Protein AF-A0AAD5U819-F1 (afdb_monomer_lite)

pLDDT: mean 70.62, std 16.72, range [31.27, 93.44]

Secondary structure (DSSP, 8-state):
-EEEEEEEE-TT-SS--TTSPPEE---B-S-SS----PPPP----TTS--EEEEEEEE--SS--TT-TTPEEEEEEEEEHHHHHTSSS-EEEEPB-TT-SS---EEEE-----------PPP-TT-SS--PPPP---GGGT--S--TTSPPEEEEEETTTEEEEEEHHHHHHTBTB-EEEEPB-HHHHHHHHT---TTSPPP--S-EEEE----------HHHHHHTT--B-EEEEEE-SSGGGGHHHHHHHHHHHHHHHGGGBSSTT-EEEEEEE-SS-GGG-SSS-SEEESSTT-TTS-EEHHHHHHHHHHHHHHHHTTS-THHHHHH----PPPPTT------------

Foldseek 3Di:
DKKKWKDWADPVPPPTPPVDDIDMFDDDPPDPDDDTPDDDDDDDDLLDKTKMKMWMWADDDDDDPVPPPTHTPFMFIDIPLLQLLDAFKDKTFTDDPPDPDGPDIDIDGDDDEAADDDDWDDDPPDPDDDTDDDDDDVSNQDDPPDPPDFGKDKDDDQPQAIDIDTPCLVVVDPPDWDKTFGADPVQQVVQVPDDDPPDDHDDGSGIDTDPDDDDDDDADPSNCSNVNDADAAEDEEEPQPCLVCLVVVLVVLVSVQVSRQSRHDDPQSWYWYKYFYPPDPPPPPDDDRIFGLPQPPVPRTARTSVSVSVSSVVVSVVVVVDPPVVRCVPTRDDDDDDPPDDDDDDDDDPDD

Structure (mmCIF, N/CA/C/O backbone):
data_AF-A0AAD5U819-F1
#
_entry.id   AF-A0AAD5U819-F1
#
loop_
_atom_site.group_PDB
_atom_site.id
_atom_site.type_symbol
_atom_site.label_atom_id
_atom_site.label_alt_id
_atom_site.label_comp_id
_atom_site.label_asym_id
_atom_site.label_entity_id
_atom_site.label_seq_id
_atom_site.pdbx_PDB_ins_code
_atom_site.Cartn_x
_atom_site.Cartn_y
_atom_site.Cartn_z
_atom_site.occupancy
_atom_site.B_iso_or_equiv
_atom_site.auth_seq_id
_atom_site.auth_comp_id
_atom_site.auth_asym_id
_atom_site.auth_atom_id
_atom_site.pdbx_PDB_model_num
ATOM 1 N N . MET A 1 1 ? 17.451 -9.446 24.436 1.00 78.94 1 MET A N 1
ATOM 2 C CA . MET A 1 1 ? 15.989 -9.405 24.175 1.00 78.94 1 MET A CA 1
ATOM 3 C C . MET A 1 1 ? 15.807 -8.786 22.802 1.00 78.94 1 MET A C 1
ATOM 5 O O . MET A 1 1 ? 16.582 -7.905 22.483 1.00 78.94 1 MET A O 1
ATOM 9 N N . VAL A 1 2 ? 14.857 -9.212 21.975 1.00 75.88 2 VAL A N 1
ATOM 10 C CA . VAL A 1 2 ? 14.778 -8.731 20.585 1.00 75.88 2 VAL A CA 1
ATOM 11 C C . VAL A 1 2 ? 13.781 -7.586 20.453 1.00 75.88 2 VAL A C 1
ATOM 13 O O . VAL A 1 2 ? 12.691 -7.645 21.022 1.00 75.88 2 VAL A O 1
ATOM 16 N N . LEU A 1 3 ? 14.168 -6.561 19.698 1.00 79.00 3 LEU A N 1
ATOM 17 C CA . LEU A 1 3 ? 13.358 -5.395 19.357 1.00 79.00 3 LEU A CA 1
ATOM 18 C C . LEU A 1 3 ? 13.497 -5.105 17.857 1.00 79.00 3 LEU A C 1
ATOM 20 O O . LEU A 1 3 ? 14.606 -5.142 17.319 1.00 79.00 3 LEU A O 1
ATOM 24 N N . LEU A 1 4 ? 12.378 -4.824 17.191 1.00 81.75 4 LEU A N 1
ATOM 25 C CA . LEU A 1 4 ? 12.323 -4.462 15.778 1.00 81.75 4 LEU A CA 1
ATOM 26 C C . LEU A 1 4 ? 11.973 -2.980 15.629 1.00 81.75 4 LEU A C 1
ATOM 28 O O . LEU A 1 4 ? 10.982 -2.510 16.189 1.00 81.75 4 LEU A O 1
ATOM 32 N N . TYR A 1 5 ? 12.757 -2.266 14.828 1.00 84.81 5 TYR A N 1
ATOM 33 C CA . TYR A 1 5 ? 12.476 -0.899 14.405 1.00 84.81 5 TYR A CA 1
ATOM 34 C C . TYR A 1 5 ? 12.040 -0.849 12.950 1.00 84.81 5 TYR A C 1
ATOM 36 O O . TYR A 1 5 ? 12.583 -1.573 12.116 1.00 84.81 5 TYR A O 1
ATOM 44 N N . LEU A 1 6 ? 11.133 0.080 12.659 1.00 81.25 6 LEU A N 1
ATOM 45 C CA . LEU A 1 6 ? 10.784 0.510 11.313 1.00 81.25 6 LEU A CA 1
ATOM 46 C C . LEU A 1 6 ? 10.986 2.019 11.186 1.00 81.25 6 LEU A C 1
ATOM 48 O O . LEU A 1 6 ? 10.537 2.799 12.035 1.00 81.25 6 LEU A O 1
ATOM 52 N N . LYS A 1 7 ? 11.614 2.427 10.085 1.00 82.69 7 LYS A N 1
ATOM 53 C CA . LYS A 1 7 ? 11.782 3.830 9.725 1.00 82.69 7 LYS A CA 1
ATOM 54 C C . LYS A 1 7 ? 11.532 4.061 8.234 1.00 82.69 7 LYS A C 1
ATOM 56 O O . LYS A 1 7 ? 12.013 3.293 7.409 1.00 82.69 7 LYS A O 1
ATOM 61 N N . GLU A 1 8 ? 10.845 5.156 7.923 1.00 79.12 8 GLU A N 1
ATOM 62 C CA . GLU A 1 8 ? 10.776 5.738 6.578 1.00 79.12 8 GLU A CA 1
ATOM 63 C C . GLU A 1 8 ? 12.042 6.566 6.306 1.00 79.12 8 GLU A C 1
ATOM 65 O O . GLU A 1 8 ? 12.491 7.331 7.170 1.00 79.12 8 GLU A O 1
ATOM 70 N N . PHE A 1 9 ? 12.640 6.418 5.127 1.00 72.69 9 PHE A N 1
ATOM 71 C CA . PHE A 1 9 ? 13.809 7.202 4.725 1.00 72.69 9 PHE A CA 1
ATOM 72 C C . PHE A 1 9 ? 13.744 7.595 3.243 1.00 72.69 9 PHE A C 1
ATOM 74 O O . PHE A 1 9 ? 12.827 7.198 2.534 1.00 72.69 9 PHE A O 1
ATOM 81 N N . ASP A 1 10 ? 14.675 8.444 2.809 1.00 67.94 10 ASP A N 1
ATOM 82 C CA . ASP A 1 10 ? 14.843 8.822 1.405 1.00 67.94 10 ASP A CA 1
ATOM 83 C C . ASP A 1 10 ? 16.331 8.726 1.070 1.00 67.94 10 ASP A C 1
ATOM 85 O O . ASP A 1 10 ? 17.140 9.495 1.591 1.00 67.94 10 ASP A O 1
ATOM 89 N N . SER A 1 11 ? 16.689 7.755 0.236 1.00 65.31 11 SER A N 1
ATOM 90 C CA . SER A 1 11 ? 18.049 7.500 -0.236 1.00 65.31 11 SER A CA 1
ATOM 91 C C . SER A 1 11 ? 18.662 8.675 -1.007 1.00 65.31 11 SER A C 1
ATOM 93 O O . SER A 1 11 ? 19.887 8.802 -1.045 1.00 65.31 11 SER A O 1
ATOM 95 N N . ASN A 1 12 ? 17.842 9.564 -1.582 1.00 60.59 12 ASN A N 1
ATOM 96 C CA . ASN A 1 12 ? 18.299 10.720 -2.364 1.00 60.59 12 ASN A CA 1
ATOM 97 C C . ASN A 1 12 ? 18.586 11.951 -1.498 1.00 60.59 12 ASN A C 1
ATOM 99 O O . ASN A 1 12 ? 19.256 12.887 -1.940 1.00 60.59 12 ASN A O 1
ATOM 103 N N . LEU A 1 13 ? 18.078 11.969 -0.268 1.00 57.97 13 LEU A N 1
ATOM 104 C CA . LEU A 1 13 ? 18.363 13.006 0.708 1.00 57.97 13 LEU A CA 1
ATOM 105 C C . LEU A 1 13 ? 19.437 12.467 1.661 1.00 57.97 13 LEU A C 1
ATOM 107 O O . LEU A 1 13 ? 19.132 11.817 2.654 1.00 57.97 13 LEU A O 1
ATOM 111 N N . GLU A 1 14 ? 20.713 12.799 1.407 1.00 46.06 14 GLU A N 1
ATOM 112 C CA . GLU A 1 14 ? 21.833 12.528 2.343 1.00 46.06 14 GLU A CA 1
ATOM 113 C C . GLU A 1 14 ? 21.554 13.060 3.764 1.00 46.06 14 GLU A C 1
ATOM 115 O O . GLU A 1 14 ? 22.136 12.615 4.756 1.00 46.06 14 GLU A O 1
ATOM 120 N N . VAL A 1 15 ? 20.611 13.996 3.883 1.00 44.56 15 VAL A N 1
ATOM 121 C CA . VAL A 1 15 ? 19.981 14.357 5.143 1.00 44.56 15 VAL A CA 1
ATOM 122 C C . VAL A 1 15 ? 18.850 13.370 5.403 1.00 44.56 15 VAL A C 1
ATOM 124 O O . VAL A 1 15 ? 17.703 13.619 5.032 1.00 44.56 15 VAL A O 1
ATOM 127 N N . LEU A 1 16 ? 19.185 12.270 6.089 1.00 44.03 16 LEU A N 1
ATOM 128 C CA . LEU A 1 16 ? 18.250 11.482 6.896 1.00 44.03 16 LEU A CA 1
ATOM 129 C C . LEU A 1 16 ? 17.135 12.412 7.374 1.00 44.03 16 LEU A C 1
ATOM 131 O O . LEU A 1 16 ? 17.403 13.354 8.124 1.00 44.03 16 LEU A O 1
ATOM 135 N N . ILE A 1 17 ? 15.894 12.181 6.949 1.00 43.94 17 ILE A N 1
ATOM 136 C CA . ILE A 1 17 ? 14.757 12.868 7.552 1.00 43.94 17 ILE A CA 1
ATOM 137 C C . ILE A 1 17 ? 14.695 12.338 8.994 1.00 43.94 17 ILE A C 1
ATOM 139 O O . ILE A 1 17 ? 14.054 11.340 9.309 1.00 43.94 17 ILE A O 1
ATOM 143 N N . TRP A 1 18 ? 15.449 12.970 9.895 1.00 41.56 18 TRP A N 1
ATOM 144 C CA . TRP A 1 18 ? 15.460 12.723 11.338 1.00 41.56 18 TRP A CA 1
ATOM 145 C C . TRP A 1 18 ? 14.152 13.195 11.994 1.00 41.56 18 TRP A C 1
ATOM 147 O O . TRP A 1 18 ? 13.994 13.092 13.206 1.00 41.56 18 TRP A O 1
ATOM 157 N N . ASN A 1 19 ? 13.199 13.689 11.197 1.00 41.22 19 ASN A N 1
ATOM 158 C CA . ASN A 1 19 ? 11.943 14.263 11.664 1.00 41.22 19 ASN A CA 1
ATOM 159 C C . ASN A 1 19 ? 10.831 13.225 11.890 1.00 41.22 19 ASN A C 1
ATOM 161 O O . ASN A 1 19 ? 9.800 13.584 12.453 1.00 41.22 19 ASN A O 1
ATOM 165 N N . ILE A 1 20 ? 11.021 11.957 11.502 1.00 54.69 20 ILE A N 1
ATOM 166 C CA . ILE A 1 20 ? 10.078 10.875 11.822 1.00 54.69 20 ILE A CA 1
ATOM 167 C C . ILE A 1 20 ? 10.713 9.987 12.890 1.00 54.69 20 ILE A C 1
ATOM 169 O O . ILE A 1 20 ? 11.711 9.303 12.650 1.00 54.69 20 ILE A O 1
ATOM 173 N N . LYS A 1 21 ? 10.135 10.019 14.097 1.00 66.31 21 LYS A N 1
ATOM 174 C CA . LYS A 1 21 ? 10.523 9.115 15.181 1.00 66.31 21 LYS A CA 1
ATOM 175 C C . LYS A 1 21 ? 10.261 7.674 14.715 1.00 66.31 21 LYS A C 1
ATOM 177 O O . LYS A 1 21 ? 9.136 7.396 14.298 1.00 66.31 21 LYS A O 1
ATOM 182 N N . PRO A 1 22 ? 11.254 6.769 14.776 1.00 73.31 22 PRO A N 1
ATOM 183 C CA . PRO A 1 22 ? 11.068 5.397 14.323 1.00 73.31 22 PRO A CA 1
ATOM 184 C C . PRO A 1 22 ? 9.963 4.707 15.128 1.00 73.31 22 PRO A C 1
ATOM 186 O O . PRO A 1 22 ? 9.833 4.917 16.340 1.00 73.31 22 PRO A O 1
ATOM 189 N N . GLN A 1 23 ? 9.178 3.870 14.451 1.00 86.19 23 GLN A N 1
ATOM 190 C CA . GLN A 1 23 ? 8.264 2.950 15.118 1.00 86.19 23 GLN A CA 1
ATOM 191 C C . GLN A 1 23 ? 9.077 1.774 15.668 1.00 86.19 23 GLN A C 1
ATOM 193 O O . GLN A 1 23 ? 10.094 1.386 15.092 1.00 86.19 23 GLN A O 1
ATOM 198 N N . HIS A 1 24 ? 8.643 1.216 16.794 1.00 87.38 24 HIS A N 1
ATOM 199 C CA . HIS A 1 24 ? 9.293 0.067 17.418 1.00 87.38 24 HIS A CA 1
ATOM 200 C C . HIS A 1 24 ? 8.252 -0.961 17.858 1.00 87.38 24 HIS A C 1
ATOM 202 O O . HIS A 1 24 ? 7.140 -0.586 18.259 1.00 87.38 24 HIS A O 1
ATOM 208 N N . SER A 1 25 ? 8.602 -2.240 17.778 1.00 88.62 25 SER A N 1
ATOM 209 C CA . SER A 1 25 ? 7.797 -3.337 18.314 1.00 88.62 25 SER A CA 1
ATOM 210 C C . SER A 1 25 ? 7.834 -3.344 19.847 1.00 88.62 25 SER A C 1
ATOM 212 O O . SER A 1 25 ? 8.501 -2.530 20.494 1.00 88.62 25 SER A O 1
ATOM 214 N N . GLU A 1 26 ? 7.114 -4.271 20.457 1.00 88.19 26 GLU A N 1
ATOM 215 C CA . GLU A 1 26 ? 7.403 -4.740 21.805 1.00 88.19 26 GLU A CA 1
ATOM 216 C C . GLU A 1 26 ? 8.762 -5.460 21.878 1.00 88.19 26 GLU A C 1
ATOM 218 O O . GLU A 1 26 ? 9.345 -5.853 20.863 1.00 88.19 26 GLU A O 1
ATOM 223 N N . ILE A 1 27 ? 9.276 -5.616 23.101 1.00 88.06 27 ILE A N 1
ATOM 224 C CA . ILE A 1 27 ? 10.525 -6.331 23.376 1.00 88.06 27 ILE A CA 1
ATOM 225 C C . ILE A 1 27 ? 10.202 -7.780 23.720 1.00 88.06 27 ILE A C 1
ATOM 227 O O . ILE A 1 27 ? 9.484 -8.043 24.685 1.00 88.06 27 ILE A O 1
ATOM 231 N N . ILE A 1 28 ? 10.811 -8.720 22.999 1.00 86.75 28 ILE A N 1
ATOM 232 C CA . ILE A 1 28 ? 10.615 -10.155 23.224 1.00 86.75 28 ILE A CA 1
ATOM 233 C C . ILE A 1 28 ? 11.845 -10.751 23.908 1.00 86.75 28 ILE A C 1
ATOM 235 O O . ILE A 1 28 ? 12.978 -10.657 23.429 1.00 86.75 28 ILE A O 1
ATOM 239 N N . GLN A 1 29 ? 11.643 -11.371 25.068 1.00 86.44 29 GLN A N 1
ATOM 240 C CA . GLN A 1 29 ? 12.730 -11.957 25.850 1.00 86.44 29 GLN A CA 1
ATOM 241 C C . GLN A 1 29 ? 13.029 -13.392 25.406 1.00 86.44 29 GLN A C 1
ATOM 243 O O . GLN A 1 29 ? 12.118 -14.188 25.209 1.00 86.44 29 GLN A O 1
ATOM 248 N N . ASN A 1 30 ? 14.320 -13.732 25.315 1.00 82.94 30 ASN A N 1
ATOM 249 C CA . ASN A 1 30 ? 14.819 -15.102 25.140 1.00 82.94 30 ASN A CA 1
ATOM 250 C C . ASN A 1 30 ? 14.200 -15.884 23.964 1.00 82.94 30 ASN A C 1
ATOM 252 O O . ASN A 1 30 ? 13.955 -17.083 24.083 1.00 82.94 30 ASN A O 1
ATOM 256 N N . ASN A 1 31 ? 13.975 -15.222 22.825 1.00 84.31 31 ASN A N 1
ATOM 257 C CA . ASN A 1 31 ? 13.440 -15.854 21.621 1.00 84.31 31 ASN A CA 1
ATOM 258 C C . ASN A 1 31 ? 14.339 -15.577 20.404 1.00 84.31 31 ASN A C 1
ATOM 260 O O . ASN A 1 31 ? 14.652 -14.426 20.114 1.00 84.31 31 ASN A O 1
ATOM 264 N N . LEU A 1 32 ? 14.747 -16.640 19.703 1.00 86.12 32 LEU A N 1
ATOM 265 C CA . LEU A 1 32 ? 15.542 -16.572 18.469 1.00 86.12 32 LEU A CA 1
ATOM 266 C C . LEU A 1 32 ? 14.681 -16.392 17.210 1.00 86.12 32 LEU A C 1
ATOM 268 O O . LEU A 1 32 ? 15.197 -15.978 16.179 1.00 86.12 32 LEU A O 1
ATOM 272 N N . ASN A 1 33 ? 13.386 -16.699 17.300 1.00 88.88 33 ASN A N 1
ATOM 273 C CA . ASN A 1 33 ? 12.392 -16.529 16.243 1.00 88.88 33 ASN A CA 1
ATOM 274 C C . ASN A 1 33 ? 11.214 -15.712 16.810 1.00 88.88 33 ASN A C 1
ATOM 276 O O . ASN A 1 33 ? 10.139 -16.272 17.038 1.00 88.88 33 ASN A O 1
ATOM 280 N N . PRO A 1 34 ? 11.440 -14.431 17.162 1.00 90.88 34 PRO A N 1
ATOM 281 C CA . PRO A 1 34 ? 10.396 -13.572 17.709 1.00 90.88 34 PRO A CA 1
ATOM 282 C C . PRO A 1 34 ? 9.246 -13.414 16.710 1.00 90.88 34 PRO A C 1
ATOM 284 O O . PRO A 1 34 ? 9.487 -13.218 15.519 1.00 90.88 34 PRO A O 1
ATOM 287 N N . ASP A 1 35 ? 8.019 -13.480 17.217 1.00 89.44 35 ASP A N 1
ATOM 288 C CA . ASP A 1 35 ? 6.802 -13.141 16.483 1.00 89.44 35 ASP A CA 1
ATOM 289 C C . ASP A 1 35 ? 6.179 -11.938 17.187 1.00 89.44 35 ASP A C 1
ATOM 291 O O . ASP A 1 35 ? 5.966 -11.997 18.400 1.00 89.44 35 ASP A O 1
ATOM 295 N N . PHE A 1 36 ? 6.011 -10.832 16.463 1.00 88.31 36 PHE A N 1
ATOM 296 C CA . PHE A 1 36 ? 5.612 -9.554 17.049 1.00 88.31 36 PHE A CA 1
ATOM 297 C C . PHE A 1 36 ? 4.111 -9.324 16.855 1.00 88.31 36 PHE A C 1
ATOM 299 O O . PHE A 1 36 ? 3.610 -9.422 15.738 1.00 88.31 36 PHE A O 1
ATOM 306 N N . GLU A 1 37 ? 3.403 -8.967 17.925 1.00 84.19 37 GLU A N 1
ATOM 307 C CA . GLU A 1 37 ? 1.961 -8.685 17.898 1.00 84.19 37 GLU A CA 1
ATOM 308 C C . GLU A 1 37 ? 1.663 -7.227 17.523 1.00 84.19 37 GLU A C 1
ATOM 310 O O . GLU A 1 37 ? 0.599 -6.912 16.983 1.00 84.19 37 GLU A O 1
ATOM 315 N N . LYS A 1 38 ? 2.587 -6.298 17.805 1.00 84.75 38 LYS A N 1
ATOM 316 C CA . LYS A 1 38 ? 2.380 -4.884 17.488 1.00 84.75 38 LYS A CA 1
ATOM 317 C C . LYS A 1 38 ? 2.557 -4.614 15.994 1.00 84.75 38 LYS A C 1
ATOM 319 O O . LYS A 1 38 ? 3.642 -4.762 15.438 1.00 84.75 38 LYS A O 1
ATOM 324 N N . TYR A 1 39 ? 1.514 -4.061 15.385 1.00 83.25 39 TYR A N 1
ATOM 325 C CA . TYR A 1 39 ? 1.546 -3.573 14.008 1.00 83.25 39 TYR A CA 1
ATOM 326 C C . TYR A 1 39 ? 2.260 -2.224 13.882 1.00 83.25 39 TYR A C 1
ATOM 328 O O . TYR A 1 39 ? 2.085 -1.326 14.713 1.00 83.25 39 TYR A O 1
ATOM 336 N N . PHE A 1 40 ? 2.993 -2.054 12.781 1.00 85.56 40 PHE A N 1
ATOM 337 C CA . PHE A 1 40 ? 3.410 -0.740 12.303 1.00 85.56 40 PHE A CA 1
ATOM 338 C C . PHE A 1 40 ? 2.361 -0.176 11.351 1.00 85.56 40 PHE A C 1
ATOM 340 O O . PHE A 1 40 ? 1.897 -0.874 10.451 1.00 85.56 40 PHE A O 1
ATOM 347 N N . VAL A 1 41 ? 1.985 1.086 11.550 1.00 82.62 41 VAL A N 1
ATOM 348 C CA . VAL A 1 41 ? 0.982 1.761 10.716 1.00 82.62 41 VAL A CA 1
ATOM 349 C C . VAL A 1 41 ? 1.699 2.671 9.732 1.00 82.62 41 VAL A C 1
ATOM 351 O O . VAL A 1 41 ? 2.494 3.515 10.145 1.00 82.62 41 VAL A O 1
ATOM 354 N N . ILE A 1 42 ? 1.424 2.488 8.442 1.00 83.50 42 ILE A N 1
ATOM 355 C CA . ILE A 1 42 ? 2.026 3.250 7.347 1.00 83.50 42 ILE A CA 1
ATOM 356 C C . ILE A 1 42 ? 0.903 3.753 6.444 1.00 83.50 42 ILE A C 1
ATOM 358 O O . ILE A 1 42 ? 0.022 2.984 6.056 1.00 83.50 42 ILE A O 1
ATOM 362 N N . ASN A 1 43 ? 0.946 5.037 6.094 1.00 81.25 43 ASN A N 1
ATOM 363 C CA . ASN A 1 43 ? -0.006 5.619 5.157 1.00 81.25 43 ASN A CA 1
ATOM 364 C C . ASN A 1 43 ? 0.438 5.321 3.727 1.00 81.25 43 ASN A C 1
ATOM 366 O O . ASN A 1 43 ? 1.505 5.751 3.294 1.00 81.25 43 ASN A O 1
ATOM 370 N N . TYR A 1 44 ? -0.394 4.590 2.991 1.00 84.50 44 TYR A N 1
ATOM 371 C C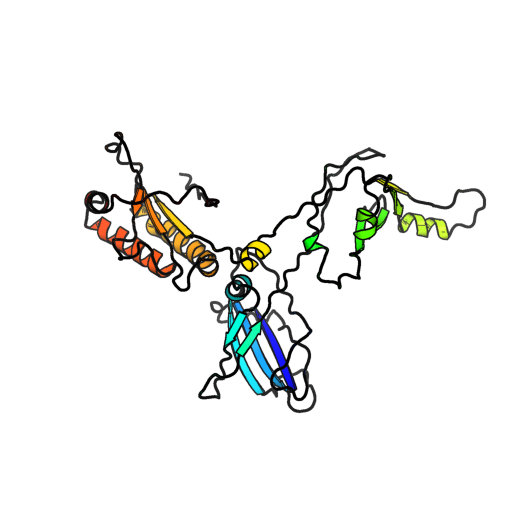A . TYR A 1 44 ? -0.115 4.249 1.606 1.00 84.50 44 TYR A CA 1
ATOM 372 C C . TYR A 1 44 ? -0.665 5.308 0.643 1.00 84.50 44 TYR A C 1
ATOM 374 O O . TYR A 1 44 ? -1.865 5.583 0.623 1.00 84.50 44 TYR A O 1
ATOM 382 N N . GLU A 1 45 ? 0.205 5.845 -0.213 1.00 83.94 45 GLU A N 1
ATOM 383 C CA . GLU A 1 45 ? -0.159 6.729 -1.320 1.00 83.94 45 GLU A CA 1
ATOM 384 C C . GLU A 1 45 ? 0.450 6.200 -2.624 1.00 83.94 45 GLU A C 1
ATOM 386 O O . GLU A 1 45 ? 1.657 6.271 -2.818 1.00 83.94 45 GLU A O 1
ATOM 391 N N . PHE A 1 46 ? -0.383 5.718 -3.554 1.00 83.56 46 PHE A N 1
ATOM 392 C CA . PHE A 1 46 ? 0.072 5.063 -4.793 1.00 83.56 46 PHE A CA 1
ATOM 393 C C . PHE A 1 46 ? 1.102 5.867 -5.609 1.00 83.56 46 PHE A C 1
ATOM 395 O O . PHE A 1 46 ? 2.000 5.285 -6.206 1.00 83.56 46 PHE A O 1
ATOM 402 N N . CYS A 1 47 ? 0.989 7.198 -5.640 1.00 81.06 47 CYS A N 1
ATOM 403 C CA . CYS A 1 47 ? 1.883 8.064 -6.415 1.00 81.06 47 CYS A CA 1
ATOM 404 C C . CYS A 1 47 ? 3.181 8.450 -5.681 1.00 81.06 47 CYS A C 1
ATOM 406 O O . CYS A 1 47 ? 3.926 9.288 -6.192 1.00 81.06 47 CYS A O 1
ATOM 408 N N . LYS A 1 48 ? 3.441 7.904 -4.488 1.00 82.19 48 LYS A N 1
ATOM 409 C CA . LYS A 1 48 ? 4.628 8.209 -3.686 1.00 82.19 48 LYS A CA 1
ATOM 410 C C . LYS A 1 48 ? 5.388 6.933 -3.368 1.00 82.19 48 LYS A C 1
ATOM 412 O O . LYS A 1 48 ? 4.841 6.027 -2.753 1.00 82.19 48 LYS A O 1
ATOM 417 N N . LYS A 1 49 ? 6.668 6.922 -3.736 1.00 82.62 49 LYS A N 1
ATOM 418 C CA . LYS A 1 49 ? 7.603 5.885 -3.305 1.00 82.62 49 LYS A CA 1
ATOM 419 C C . LYS A 1 49 ? 7.920 6.062 -1.833 1.00 82.62 49 LYS A C 1
ATOM 421 O O . LYS A 1 49 ? 8.216 7.182 -1.414 1.00 82.62 49 LYS A O 1
ATOM 426 N N . LEU A 1 50 ? 7.896 4.966 -1.084 1.00 85.94 50 LEU A N 1
ATOM 427 C CA . LEU A 1 50 ? 8.252 4.978 0.327 1.00 85.94 50 LEU A CA 1
ATOM 428 C C . LEU A 1 50 ? 9.311 3.919 0.617 1.00 85.94 50 LEU A C 1
ATOM 430 O O . LEU A 1 50 ? 9.037 2.720 0.552 1.00 85.94 50 LEU A O 1
ATOM 434 N N . GLU A 1 51 ? 10.518 4.368 0.948 1.00 88.75 51 GLU A N 1
ATOM 435 C CA . GLU A 1 51 ? 11.609 3.490 1.361 1.00 88.75 51 GLU A CA 1
ATOM 436 C C . GLU A 1 51 ? 11.523 3.213 2.862 1.00 88.75 51 GLU A C 1
ATOM 438 O O . GLU A 1 51 ? 11.376 4.117 3.690 1.00 88.75 51 GLU A O 1
ATOM 443 N N . LEU A 1 52 ? 11.620 1.935 3.212 1.00 90.56 52 LEU A N 1
ATOM 444 C CA . LEU A 1 52 ? 11.499 1.425 4.566 1.00 90.56 52 LEU A CA 1
ATOM 445 C C . LEU A 1 52 ? 12.792 0.738 4.980 1.00 90.56 52 LEU A C 1
ATOM 447 O O . LEU A 1 52 ? 13.313 -0.119 4.264 1.00 90.56 52 LEU A O 1
ATOM 451 N N . LYS A 1 53 ? 13.279 1.073 6.174 1.00 90.38 53 LYS A N 1
ATOM 452 C CA . LYS A 1 53 ? 14.404 0.399 6.819 1.00 90.38 53 LYS A CA 1
ATOM 453 C C . LYS A 1 53 ? 13.934 -0.313 8.073 1.00 90.38 53 LYS A C 1
ATOM 455 O O . LYS A 1 53 ? 13.452 0.320 9.016 1.00 90.38 53 LYS A O 1
ATOM 460 N N . PHE A 1 54 ? 14.130 -1.624 8.089 1.00 91.50 54 PHE A N 1
ATOM 461 C CA . PHE A 1 54 ? 13.925 -2.462 9.259 1.00 91.50 54 PHE A CA 1
ATOM 462 C C . PHE A 1 54 ? 15.262 -2.706 9.950 1.00 91.50 54 PHE A C 1
ATOM 464 O O . PHE A 1 54 ? 16.251 -3.039 9.295 1.00 91.50 54 PHE A O 1
ATOM 471 N N . VAL A 1 55 ? 15.297 -2.564 11.274 1.00 89.50 55 VAL A N 1
ATOM 472 C CA . VAL A 1 55 ? 16.495 -2.839 12.080 1.00 89.50 55 VAL A CA 1
ATOM 473 C C . VAL A 1 55 ? 16.113 -3.733 13.247 1.00 89.50 55 VAL A C 1
ATOM 475 O O . VAL A 1 55 ? 15.271 -3.369 14.065 1.00 89.50 55 VAL A O 1
ATOM 478 N N . VAL A 1 56 ? 16.741 -4.902 13.324 1.00 89.75 56 VAL A N 1
ATOM 479 C CA . VAL A 1 56 ? 16.578 -5.847 14.429 1.00 89.75 56 VAL A CA 1
ATOM 480 C C . VAL A 1 56 ? 17.750 -5.672 15.379 1.00 89.75 56 VAL A C 1
ATOM 482 O O . VAL A 1 56 ? 18.908 -5.736 14.958 1.00 89.75 56 VAL A O 1
ATOM 485 N N . VAL A 1 57 ? 17.459 -5.478 16.661 1.00 88.00 57 VAL A N 1
ATOM 486 C CA . VAL A 1 57 ? 18.487 -5.292 17.686 1.00 88.00 57 VAL A CA 1
ATOM 487 C C . VAL A 1 57 ? 18.328 -6.274 18.840 1.00 88.00 57 VAL A C 1
ATOM 489 O O . VAL A 1 57 ? 17.213 -6.651 19.210 1.00 88.00 57 VAL A O 1
ATOM 492 N N . ASP A 1 58 ? 19.460 -6.658 19.423 1.00 86.81 58 ASP A N 1
ATOM 493 C CA . ASP A 1 58 ? 19.539 -7.320 20.714 1.00 86.81 58 ASP A CA 1
ATOM 494 C C . ASP A 1 58 ? 19.727 -6.275 21.817 1.00 86.81 58 ASP A C 1
ATOM 496 O O . ASP A 1 58 ? 20.724 -5.552 21.898 1.00 86.81 58 ASP A O 1
ATOM 500 N N . VAL A 1 59 ? 18.712 -6.193 22.661 1.00 83.19 59 VAL A N 1
ATOM 501 C CA . VAL A 1 59 ? 18.643 -5.377 23.864 1.00 83.19 59 VAL A CA 1
ATOM 502 C C . VAL A 1 59 ? 19.301 -6.158 25.000 1.00 83.19 59 VAL A C 1
ATOM 504 O O . VAL A 1 59 ? 18.769 -7.176 25.468 1.00 83.19 59 VAL A O 1
ATOM 507 N N . HIS A 1 60 ? 20.442 -5.659 25.471 1.00 74.12 60 HIS A N 1
ATOM 508 C CA . HIS A 1 60 ? 21.141 -6.172 26.646 1.00 74.12 60 HIS A CA 1
ATOM 509 C C . HIS A 1 60 ? 20.957 -5.218 27.835 1.00 74.12 60 HIS A C 1
ATOM 511 O O . HIS A 1 60 ? 21.120 -4.011 27.692 1.00 74.12 60 HIS A O 1
ATOM 517 N N . GLY A 1 61 ? 20.668 -5.756 29.024 1.00 67.75 61 GLY A N 1
ATOM 518 C CA . GLY A 1 61 ? 20.600 -4.968 30.263 1.00 67.75 61 GLY A CA 1
ATOM 519 C C . GLY A 1 61 ? 19.244 -4.303 30.538 1.00 67.75 61 GLY A C 1
ATOM 520 O O . GLY A 1 61 ? 18.197 -4.828 30.159 1.00 67.75 61 GLY A O 1
ATOM 521 N N . TYR A 1 62 ? 19.270 -3.188 31.276 1.00 59.84 62 TYR A N 1
ATOM 522 C CA . TYR A 1 62 ? 18.085 -2.376 31.573 1.00 59.84 62 TYR A CA 1
ATOM 523 C C . TYR A 1 62 ? 17.733 -1.502 30.367 1.00 59.84 62 TYR A C 1
ATOM 525 O O . TYR A 1 62 ? 18.621 -0.950 29.727 1.00 59.84 62 TYR A O 1
ATOM 533 N N . TYR A 1 63 ? 16.437 -1.385 30.071 1.00 57.81 63 TYR A N 1
ATOM 534 C CA . TYR A 1 63 ? 15.938 -0.508 29.013 1.00 57.81 63 TYR A CA 1
ATOM 535 C C . TYR A 1 63 ? 16.322 0.942 29.321 1.00 57.81 63 TYR A C 1
ATOM 537 O O . TYR A 1 63 ? 15.865 1.487 30.327 1.00 57.81 63 TYR A O 1
ATOM 545 N N . ASP A 1 64 ? 17.135 1.549 28.460 1.00 59.75 64 ASP A N 1
ATOM 546 C CA . ASP A 1 64 ? 17.463 2.972 28.518 1.00 59.75 64 ASP A CA 1
ATOM 547 C C . ASP A 1 64 ? 16.938 3.674 27.256 1.00 59.75 64 ASP A C 1
ATOM 549 O O . ASP A 1 64 ? 16.905 3.090 26.169 1.00 59.75 64 ASP A O 1
ATOM 553 N N . GLN A 1 65 ? 16.474 4.913 27.410 1.00 56.47 65 GLN A N 1
ATOM 554 C CA . GLN A 1 65 ? 15.846 5.707 26.350 1.00 56.47 65 GLN A CA 1
ATOM 555 C C . GLN A 1 65 ? 16.836 6.180 25.282 1.00 56.47 65 GLN A C 1
ATOM 557 O O . GLN A 1 65 ? 16.392 6.673 24.247 1.00 56.47 65 GLN A O 1
ATOM 562 N N . ASP A 1 66 ? 18.137 6.015 25.517 1.00 57.06 66 ASP A N 1
ATOM 563 C CA . ASP A 1 66 ? 19.181 6.527 24.631 1.00 57.06 66 ASP A CA 1
ATOM 564 C C . ASP A 1 66 ? 19.595 5.534 23.532 1.00 57.06 66 ASP A C 1
ATOM 566 O O . ASP A 1 66 ? 20.260 5.933 22.586 1.00 57.06 66 ASP A O 1
ATOM 570 N N . TYR A 1 67 ? 19.141 4.271 23.569 1.00 59.19 67 TYR A N 1
ATOM 571 C CA . TYR A 1 67 ? 19.288 3.258 22.495 1.00 59.19 67 TYR A CA 1
ATOM 572 C C . TYR A 1 67 ? 20.726 2.938 22.011 1.00 59.19 67 TYR A C 1
ATOM 574 O O . TYR A 1 67 ? 20.910 1.995 21.242 1.00 59.19 67 TYR A O 1
ATOM 582 N N . GLU A 1 68 ? 21.754 3.651 22.479 1.00 60.03 68 GLU A N 1
ATOM 583 C CA . GLU A 1 68 ? 23.158 3.540 22.045 1.00 60.03 68 GLU A CA 1
ATOM 584 C C . GLU A 1 68 ? 23.831 2.215 22.439 1.00 60.03 68 GLU A C 1
ATOM 586 O O . GLU A 1 68 ? 24.910 1.884 21.949 1.00 60.03 68 GLU A O 1
ATOM 591 N N . HIS A 1 69 ? 23.208 1.432 23.321 1.00 63.91 69 HIS A N 1
ATOM 592 C CA . HIS A 1 69 ? 23.780 0.197 23.865 1.00 63.91 69 HIS A CA 1
ATOM 593 C C . HIS A 1 69 ? 23.231 -1.086 23.230 1.00 63.91 69 HIS A C 1
ATOM 595 O O . HIS A 1 69 ? 23.570 -2.187 23.673 1.00 63.91 69 HIS A O 1
ATOM 601 N N . TYR A 1 70 ? 22.369 -0.978 22.216 1.00 78.94 70 TYR A N 1
ATOM 602 C CA . TYR A 1 70 ? 21.763 -2.146 21.581 1.00 78.94 70 TYR A CA 1
ATOM 603 C C . TYR A 1 70 ? 22.645 -2.687 20.459 1.00 78.94 70 TYR A C 1
ATOM 605 O O . TYR A 1 70 ? 23.163 -1.943 19.628 1.00 78.94 70 TYR A O 1
ATOM 613 N N . SER A 1 71 ? 22.810 -4.009 20.427 1.00 83.12 71 SER A N 1
ATOM 614 C CA . SER A 1 71 ? 23.613 -4.669 19.397 1.00 83.12 71 SER A CA 1
ATOM 615 C C . SER A 1 71 ? 22.755 -4.929 18.166 1.00 83.12 71 SER A C 1
ATOM 617 O O . SER A 1 71 ? 21.753 -5.634 18.248 1.00 83.12 71 SER A O 1
ATOM 619 N N . ILE A 1 72 ? 23.130 -4.385 17.008 1.00 85.62 72 ILE A N 1
ATOM 620 C CA . ILE A 1 72 ? 22.394 -4.624 15.760 1.00 85.62 72 ILE A CA 1
ATOM 621 C C . ILE A 1 72 ? 22.598 -6.081 15.323 1.00 85.62 72 ILE A C 1
ATOM 623 O O . ILE A 1 72 ? 23.715 -6.516 15.040 1.00 85.62 72 ILE A O 1
ATOM 627 N N . LEU A 1 73 ? 21.499 -6.834 15.252 1.00 86.81 73 LEU A N 1
ATOM 628 C CA . LEU A 1 73 ? 21.476 -8.214 14.763 1.00 86.81 73 LEU A CA 1
ATOM 629 C C . LEU A 1 73 ? 21.373 -8.278 13.239 1.00 86.81 73 LEU A C 1
ATOM 631 O O . LEU A 1 73 ? 21.859 -9.228 12.626 1.00 86.81 73 LEU A O 1
ATOM 635 N N . GLY A 1 74 ? 20.758 -7.269 12.630 1.00 89.06 74 GLY A N 1
ATOM 636 C CA . GLY A 1 74 ? 20.705 -7.105 11.186 1.00 89.06 74 GLY A CA 1
ATOM 637 C C . GLY A 1 74 ? 19.750 -5.994 10.775 1.00 89.06 74 GLY A C 1
ATOM 638 O O . GLY A 1 74 ? 18.912 -5.547 11.560 1.00 89.06 74 GLY A O 1
ATOM 639 N N . SER A 1 75 ? 19.875 -5.556 9.529 1.00 89.81 75 SER A N 1
ATOM 640 C CA . SER A 1 75 ? 18.983 -4.567 8.932 1.00 89.81 75 SER A CA 1
ATOM 641 C C . SER A 1 75 ? 18.639 -4.927 7.495 1.00 89.81 75 SER A C 1
ATOM 643 O O . SER A 1 75 ? 19.371 -5.670 6.842 1.00 89.81 75 SER A O 1
ATOM 645 N N . VAL A 1 76 ? 17.511 -4.425 7.010 1.00 91.31 76 VAL A N 1
ATOM 646 C CA . VAL A 1 76 ? 17.112 -4.559 5.609 1.00 91.31 76 VAL A CA 1
ATOM 647 C C . VAL A 1 76 ? 16.388 -3.300 5.159 1.00 91.31 76 VAL A C 1
ATOM 649 O O . VAL A 1 76 ? 15.604 -2.722 5.911 1.00 91.31 76 VAL A O 1
ATOM 652 N N . GLU A 1 77 ? 16.681 -2.882 3.935 1.00 90.94 77 GLU A N 1
ATOM 653 C CA . GLU A 1 77 ? 16.044 -1.760 3.254 1.00 90.94 77 GLU A CA 1
ATOM 654 C C . GLU A 1 77 ? 15.206 -2.309 2.097 1.00 90.94 77 GLU A C 1
ATOM 656 O O . GLU A 1 77 ? 15.636 -3.223 1.390 1.00 90.94 77 GLU A O 1
ATOM 661 N N . CYS A 1 78 ? 13.989 -1.800 1.936 1.00 89.31 78 CYS A N 1
ATOM 662 C CA . CYS A 1 78 ? 13.082 -2.189 0.857 1.00 89.31 78 CYS A CA 1
ATOM 663 C C . CYS A 1 78 ? 12.080 -1.072 0.569 1.00 89.31 78 CYS A C 1
ATOM 665 O O . CYS A 1 78 ? 11.889 -0.177 1.393 1.00 89.31 78 CYS A O 1
ATOM 667 N N . LEU A 1 79 ? 11.416 -1.139 -0.580 1.00 88.94 79 LEU A N 1
ATOM 668 C CA . LEU A 1 79 ? 10.295 -0.260 -0.880 1.00 88.94 79 LEU A CA 1
ATOM 669 C C . LEU A 1 79 ? 9.005 -0.840 -0.292 1.00 88.94 79 LEU A C 1
ATOM 671 O O . LEU A 1 79 ? 8.814 -2.059 -0.281 1.00 88.94 79 LEU A O 1
ATOM 675 N N . LEU A 1 80 ? 8.090 0.016 0.172 1.00 90.38 80 LEU A N 1
ATOM 676 C CA . LEU A 1 80 ? 6.761 -0.424 0.616 1.00 90.38 80 LEU A CA 1
ATOM 677 C C . LEU A 1 80 ? 6.050 -1.215 -0.495 1.00 90.38 80 LEU A C 1
ATOM 679 O O . LEU A 1 80 ? 5.376 -2.211 -0.230 1.00 90.38 80 LEU A O 1
ATOM 683 N N . GLU A 1 81 ? 6.259 -0.807 -1.746 1.00 86.88 81 GLU A N 1
ATOM 684 C CA . GLU A 1 81 ? 5.763 -1.467 -2.947 1.00 86.88 81 GLU A CA 1
ATOM 685 C C . GLU A 1 81 ? 6.175 -2.940 -3.034 1.00 86.88 81 GLU A C 1
ATOM 687 O O . GLU A 1 81 ? 5.368 -3.777 -3.437 1.00 86.88 81 GLU A O 1
ATOM 692 N N . ASP A 1 82 ? 7.390 -3.281 -2.598 1.00 86.38 82 ASP A N 1
ATOM 693 C CA . ASP A 1 82 ? 7.899 -4.655 -2.628 1.00 86.38 82 ASP A CA 1
ATOM 694 C C . ASP A 1 82 ? 7.164 -5.572 -1.643 1.00 86.38 82 ASP A C 1
ATOM 696 O O . ASP A 1 82 ? 7.140 -6.791 -1.832 1.00 86.38 82 ASP A O 1
ATOM 700 N N . ILE A 1 83 ? 6.584 -4.993 -0.588 1.00 89.12 83 ILE A N 1
ATOM 701 C CA . ILE A 1 83 ? 5.791 -5.704 0.417 1.00 89.12 83 ILE A CA 1
ATOM 702 C C . ILE A 1 83 ? 4.344 -5.829 -0.064 1.00 89.12 83 ILE A C 1
ATOM 704 O O . ILE A 1 83 ? 3.809 -6.932 -0.089 1.00 89.12 83 ILE A O 1
ATOM 708 N N . ILE A 1 84 ? 3.712 -4.727 -0.489 1.00 87.88 84 ILE A N 1
ATOM 709 C CA . ILE A 1 84 ? 2.289 -4.732 -0.890 1.00 87.88 84 ILE A CA 1
ATOM 710 C C . ILE A 1 84 ? 2.027 -5.523 -2.178 1.00 87.88 84 ILE A C 1
ATOM 712 O O . ILE A 1 84 ? 0.893 -5.922 -2.427 1.00 87.88 84 ILE A O 1
ATOM 716 N N . CYS A 1 85 ? 3.048 -5.687 -3.024 1.00 82.50 85 CYS A N 1
ATOM 717 C CA . CYS A 1 85 ? 2.954 -6.437 -4.270 1.00 82.50 85 CYS A CA 1
ATOM 718 C C . CYS A 1 85 ? 3.209 -7.938 -4.079 1.00 82.50 85 CYS A C 1
ATOM 720 O O . CYS A 1 85 ? 3.051 -8.697 -5.041 1.00 82.50 85 CYS A O 1
ATOM 722 N N . GLU A 1 86 ? 3.655 -8.376 -2.904 1.00 81.62 86 GLU A N 1
ATOM 723 C CA . GLU A 1 86 ? 3.834 -9.794 -2.612 1.00 81.62 86 GLU A CA 1
ATOM 724 C C . GLU A 1 86 ? 2.496 -10.417 -2.218 1.00 81.62 86 GLU A C 1
ATOM 726 O O . GLU A 1 86 ? 1.683 -9.803 -1.530 1.00 81.62 86 GLU A O 1
ATOM 731 N N . HIS A 1 87 ? 2.262 -11.653 -2.654 1.00 74.69 87 HIS A N 1
ATOM 732 C CA . HIS A 1 87 ? 1.085 -12.381 -2.207 1.00 74.69 87 HIS A CA 1
ATOM 733 C C . HIS A 1 87 ? 1.321 -12.861 -0.771 1.00 74.69 87 HIS A C 1
ATOM 735 O O . HIS A 1 87 ? 2.211 -13.681 -0.535 1.00 74.69 87 HIS A O 1
ATOM 741 N N . ASP A 1 88 ? 0.487 -12.400 0.160 1.00 78.81 88 ASP A N 1
ATOM 742 C CA . ASP A 1 88 ? 0.485 -12.790 1.574 1.00 78.81 88 ASP A CA 1
ATOM 743 C C . ASP A 1 88 ? 1.698 -12.273 2.370 1.00 78.81 88 ASP A C 1
ATOM 745 O O . ASP A 1 88 ? 1.604 -11.232 3.009 1.00 78.81 88 ASP A O 1
ATOM 749 N N . THR A 1 89 ? 2.848 -12.949 2.344 1.00 86.56 89 THR A N 1
ATOM 750 C CA . THR A 1 89 ? 3.966 -12.632 3.249 1.00 86.56 89 THR A CA 1
ATOM 751 C C . THR A 1 89 ? 5.277 -12.439 2.495 1.00 86.56 89 THR A C 1
ATOM 753 O O . THR A 1 89 ? 5.770 -13.342 1.816 1.00 86.56 89 THR A O 1
ATOM 756 N N . LYS A 1 90 ? 5.912 -11.279 2.689 1.00 90.25 90 LYS A N 1
ATOM 757 C CA . LYS A 1 90 ? 7.228 -10.960 2.130 1.00 90.25 90 LYS A CA 1
ATOM 758 C C . LYS A 1 90 ? 8.338 -11.432 3.057 1.00 90.25 90 LYS A C 1
ATOM 760 O O . LYS A 1 90 ? 8.336 -11.126 4.244 1.00 90.25 90 LYS A O 1
ATOM 765 N N . THR A 1 91 ? 9.322 -12.141 2.508 1.00 92.69 91 THR A N 1
ATOM 766 C CA . THR A 1 91 ? 10.552 -12.494 3.232 1.00 92.69 91 THR A CA 1
ATOM 767 C C . THR A 1 91 ? 11.685 -11.565 2.807 1.00 92.69 91 THR A C 1
ATOM 769 O O . THR A 1 91 ? 12.020 -11.488 1.626 1.00 92.69 91 THR A O 1
ATOM 772 N N . LEU A 1 92 ? 12.272 -10.868 3.775 1.00 92.31 92 LEU A N 1
ATOM 773 C CA . LEU A 1 92 ? 13.353 -9.905 3.612 1.00 92.31 92 LEU A CA 1
ATOM 774 C C . LEU A 1 92 ? 14.613 -10.445 4.292 1.00 92.31 92 LEU A C 1
ATOM 776 O O . LEU A 1 92 ? 14.614 -10.721 5.490 1.00 92.31 92 LEU A O 1
ATOM 780 N N . ASN A 1 93 ? 15.698 -10.607 3.540 1.00 92.06 93 ASN A N 1
ATOM 781 C CA . ASN A 1 93 ? 16.954 -11.100 4.103 1.00 92.06 93 ASN A CA 1
ATOM 782 C C . ASN A 1 93 ? 17.655 -9.982 4.875 1.00 92.06 93 ASN A C 1
ATOM 784 O O . ASN A 1 93 ? 17.882 -8.904 4.330 1.00 92.06 93 ASN A O 1
ATOM 788 N N . LEU A 1 94 ? 18.022 -10.249 6.126 1.00 90.19 94 LEU A N 1
ATOM 789 C CA . LEU A 1 94 ? 18.733 -9.281 6.949 1.00 90.19 94 LEU A CA 1
ATOM 790 C C . LEU A 1 94 ? 20.216 -9.277 6.578 1.00 90.19 94 LEU A C 1
ATOM 792 O O . LEU A 1 94 ? 20.851 -10.328 6.457 1.00 90.19 94 LEU A O 1
ATOM 796 N N . VAL A 1 95 ? 20.767 -8.078 6.450 1.00 88.44 95 VAL A N 1
ATOM 797 C CA . VAL A 1 95 ? 22.197 -7.836 6.298 1.00 88.44 95 VAL A CA 1
ATOM 798 C C . VAL A 1 95 ? 22.766 -7.486 7.665 1.00 88.44 95 VAL A C 1
ATOM 800 O O . VAL A 1 95 ? 22.269 -6.588 8.347 1.00 88.44 95 VAL A O 1
ATOM 803 N N . ASN A 1 96 ? 23.814 -8.197 8.071 1.00 84.56 96 ASN A N 1
ATOM 804 C CA . ASN A 1 96 ? 24.598 -7.851 9.248 1.00 84.56 96 ASN A CA 1
ATOM 805 C C . ASN A 1 96 ? 26.040 -7.596 8.816 1.00 84.56 96 ASN A C 1
ATOM 807 O O . ASN A 1 96 ? 26.731 -8.517 8.388 1.00 84.56 96 ASN A O 1
ATOM 811 N N . GLU A 1 97 ? 26.495 -6.353 8.958 1.00 72.69 97 GLU A N 1
ATOM 812 C CA . GLU A 1 97 ? 27.846 -5.931 8.570 1.00 72.69 97 GLU A CA 1
ATOM 813 C C . GLU A 1 97 ? 28.952 -6.710 9.306 1.00 72.69 97 GLU A C 1
ATOM 815 O O . GLU A 1 97 ? 30.059 -6.856 8.792 1.00 72.69 97 GLU A O 1
ATOM 820 N N . ASN A 1 98 ? 28.646 -7.272 10.480 1.00 70.94 98 ASN A N 1
ATOM 821 C CA . ASN A 1 98 ? 29.597 -8.000 11.317 1.00 70.94 98 ASN A CA 1
ATOM 822 C C . ASN A 1 98 ? 29.646 -9.515 11.042 1.00 70.94 98 ASN A C 1
ATOM 824 O O . ASN A 1 98 ? 30.494 -10.206 11.610 1.00 70.94 98 ASN A O 1
ATOM 828 N N . LEU A 1 99 ? 28.761 -10.069 10.201 1.00 64.44 99 LEU A N 1
ATOM 829 C CA . LEU A 1 99 ? 28.692 -11.510 9.930 1.00 64.44 99 LEU A CA 1
ATOM 830 C C . LEU A 1 99 ? 28.991 -11.821 8.458 1.00 64.44 99 LEU A C 1
ATOM 832 O O . LEU A 1 99 ? 28.351 -11.312 7.549 1.00 64.44 99 LEU A O 1
ATOM 836 N N . GLN A 1 100 ? 29.917 -12.756 8.212 1.00 56.06 100 GLN A N 1
ATOM 837 C CA . GLN A 1 100 ? 30.319 -13.184 6.859 1.00 56.06 100 GLN A CA 1
ATOM 838 C C . GLN A 1 100 ? 29.234 -13.973 6.094 1.00 56.06 100 GLN A C 1
ATOM 840 O O . GLN A 1 100 ? 29.439 -14.339 4.937 1.00 56.06 100 GLN A O 1
ATOM 845 N N . LYS A 1 101 ? 28.093 -14.287 6.724 1.00 56.47 101 LYS A N 1
ATOM 846 C CA . LYS A 1 101 ? 27.015 -15.074 6.113 1.00 56.47 101 LYS A CA 1
ATOM 847 C C . LYS A 1 101 ? 25.644 -14.608 6.611 1.00 56.47 101 LYS A C 1
ATOM 849 O O . LYS A 1 101 ? 25.314 -14.789 7.782 1.00 56.47 101 LYS A O 1
ATOM 854 N N . ASN A 1 102 ? 24.836 -14.063 5.702 1.00 59.53 102 ASN A N 1
ATOM 855 C CA . ASN A 1 102 ? 23.446 -13.686 5.967 1.00 59.53 102 ASN A CA 1
ATOM 856 C C . ASN A 1 102 ? 22.591 -14.958 6.067 1.00 59.53 102 ASN A C 1
ATOM 858 O O . ASN A 1 102 ? 22.363 -15.632 5.064 1.00 59.53 102 ASN A O 1
ATOM 862 N N . SER A 1 103 ? 22.163 -15.321 7.278 1.00 68.25 103 SER A N 1
ATOM 863 C CA . SER A 1 103 ? 21.258 -16.463 7.518 1.00 68.25 103 SER A CA 1
ATOM 864 C C . SER A 1 103 ? 19.952 -16.075 8.213 1.00 68.25 103 SER A C 1
ATOM 866 O O . SER A 1 103 ? 19.050 -16.903 8.317 1.00 68.25 103 SER A O 1
ATOM 868 N N . SER A 1 104 ? 19.832 -14.818 8.642 1.00 86.12 104 SER A N 1
ATOM 869 C CA . SER A 1 104 ? 18.645 -14.286 9.306 1.00 86.12 104 SER A CA 1
ATOM 870 C C . SER A 1 104 ? 17.743 -13.574 8.301 1.00 86.12 104 SER A C 1
ATOM 872 O O . SER A 1 104 ? 18.221 -12.890 7.395 1.00 86.12 104 SER A O 1
ATOM 874 N N . PHE A 1 105 ? 16.434 -13.703 8.479 1.00 91.62 105 PHE A N 1
ATOM 875 C CA . PHE A 1 105 ? 15.427 -13.061 7.640 1.00 91.62 105 PHE A CA 1
ATOM 876 C C . PHE A 1 105 ? 14.299 -12.498 8.504 1.00 91.62 105 PHE A C 1
ATOM 878 O O . PHE A 1 105 ? 14.060 -12.960 9.618 1.00 91.62 105 PHE A O 1
ATOM 885 N N . LEU A 1 106 ? 13.604 -11.504 7.967 1.00 92.19 106 LEU A N 1
ATOM 886 C CA . LEU A 1 106 ? 12.387 -10.927 8.512 1.00 92.19 106 LEU A CA 1
ATOM 887 C C . LEU A 1 106 ? 11.224 -11.310 7.595 1.00 92.19 106 LEU A C 1
ATOM 889 O O . LEU A 1 106 ? 11.325 -11.164 6.378 1.00 92.19 106 LEU A O 1
ATOM 893 N N . ARG A 1 107 ? 10.122 -11.798 8.164 1.00 93.12 107 ARG A N 1
ATOM 894 C CA . ARG A 1 107 ? 8.867 -11.979 7.428 1.00 93.12 107 ARG A CA 1
ATOM 895 C C . ARG A 1 107 ? 7.931 -10.830 7.762 1.00 93.12 107 ARG A C 1
ATOM 897 O O . ARG A 1 107 ? 7.750 -10.526 8.936 1.00 93.12 107 ARG A O 1
ATOM 904 N N . VAL A 1 108 ? 7.359 -10.215 6.738 1.00 91.94 108 VAL A N 1
ATOM 905 C CA . VAL A 1 108 ? 6.431 -9.092 6.864 1.00 91.94 108 VAL A CA 1
ATOM 906 C C . VAL A 1 108 ? 5.139 -9.450 6.145 1.00 91.94 108 VAL A C 1
ATOM 908 O O . VAL A 1 108 ? 5.158 -9.745 4.950 1.00 91.94 108 VAL A O 1
ATOM 911 N N . THR A 1 109 ? 4.030 -9.405 6.873 1.00 88.88 109 THR A N 1
ATOM 912 C CA . THR A 1 109 ? 2.681 -9.635 6.346 1.00 88.88 109 THR A CA 1
ATOM 913 C C . THR A 1 109 ? 1.935 -8.298 6.389 1.00 88.88 109 THR A C 1
ATOM 915 O O . THR A 1 109 ? 1.724 -7.766 7.482 1.00 88.88 109 THR A O 1
ATOM 918 N N . PRO A 1 110 ? 1.596 -7.689 5.238 1.00 85.69 110 PRO A N 1
ATOM 919 C CA . PRO A 1 110 ? 0.833 -6.455 5.212 1.00 85.69 110 PRO A CA 1
ATOM 920 C C . PRO A 1 110 ? -0.614 -6.717 5.641 1.00 85.69 110 PRO A C 1
ATOM 922 O O . PRO A 1 110 ? -1.262 -7.646 5.166 1.00 85.69 110 PRO A O 1
ATOM 925 N N . VAL A 1 111 ? -1.132 -5.844 6.502 1.00 79.00 111 VAL A N 1
ATOM 926 C CA . VAL A 1 111 ? -2.555 -5.785 6.852 1.00 79.00 111 VAL A CA 1
ATOM 927 C C . VAL A 1 111 ? -3.083 -4.439 6.388 1.00 79.00 111 VAL A C 1
ATOM 929 O O . VAL A 1 111 ? -2.607 -3.388 6.823 1.00 79.00 111 VAL A O 1
ATOM 932 N N . TYR A 1 112 ? -4.048 -4.460 5.475 1.00 75.75 112 TYR A N 1
ATOM 933 C CA . TYR A 1 112 ? -4.572 -3.241 4.873 1.00 75.75 112 TYR A CA 1
ATOM 934 C C . TYR A 1 112 ? -5.708 -2.681 5.718 1.00 75.75 112 TYR A C 1
ATOM 936 O O . TYR A 1 112 ? -6.719 -3.339 5.947 1.00 75.75 112 TYR A O 1
ATOM 944 N N . ARG A 1 113 ? -5.534 -1.437 6.165 1.00 65.56 113 ARG A N 1
ATOM 945 C CA . ARG A 1 113 ? -6.561 -0.660 6.859 1.00 65.56 113 ARG A CA 1
ATOM 946 C C . ARG A 1 113 ? -6.870 0.587 6.061 1.00 65.56 113 ARG A C 1
ATOM 948 O O . ARG A 1 113 ? -6.028 1.121 5.346 1.00 65.56 113 ARG A O 1
ATOM 955 N N . THR A 1 114 ? -8.091 1.058 6.201 1.00 54.66 114 THR A N 1
ATOM 956 C CA . THR A 1 114 ? -8.550 2.308 5.604 1.00 54.66 114 THR A CA 1
ATOM 957 C C . THR A 1 114 ? -9.447 2.975 6.634 1.00 54.66 114 THR A C 1
ATOM 959 O O . THR A 1 114 ? -10.169 2.278 7.330 1.00 54.66 114 THR A O 1
ATOM 962 N N . GLU A 1 115 ? -9.360 4.293 6.777 1.00 54.91 115 GLU A N 1
ATOM 963 C CA . GLU A 1 115 ? -10.251 5.081 7.631 1.00 54.91 115 GLU A CA 1
ATOM 964 C C . GLU A 1 115 ? -11.032 6.019 6.705 1.00 54.91 115 GLU A C 1
ATOM 966 O O . GLU A 1 115 ? -10.424 6.824 6.002 1.00 54.91 115 GLU A O 1
ATOM 971 N N . ASP A 1 116 ? -12.362 5.904 6.660 1.00 58.72 116 ASP A N 1
ATOM 972 C CA . ASP A 1 116 ? -13.210 6.761 5.821 1.00 58.72 116 ASP A CA 1
ATOM 973 C C . ASP A 1 116 ? -14.185 7.566 6.695 1.00 58.72 116 ASP A C 1
ATOM 975 O O . ASP A 1 116 ? -14.938 7.015 7.499 1.00 58.72 116 ASP A O 1
ATOM 979 N N . VAL A 1 117 ? -14.227 8.882 6.469 1.00 63.50 117 VAL A N 1
ATOM 980 C CA . VAL A 1 117 ? -15.307 9.765 6.927 1.00 63.50 117 VAL A CA 1
ATOM 981 C C . VAL A 1 117 ? -16.137 10.137 5.705 1.00 63.50 117 VAL A C 1
ATOM 983 O O . VAL A 1 117 ? -15.651 10.813 4.800 1.00 63.50 117 VAL A O 1
ATOM 986 N N . VAL A 1 118 ? -17.393 9.692 5.668 1.00 70.50 118 VAL A N 1
ATOM 987 C CA . VAL A 1 118 ? -18.323 10.011 4.576 1.00 70.50 118 VAL A CA 1
ATOM 988 C C . VAL A 1 11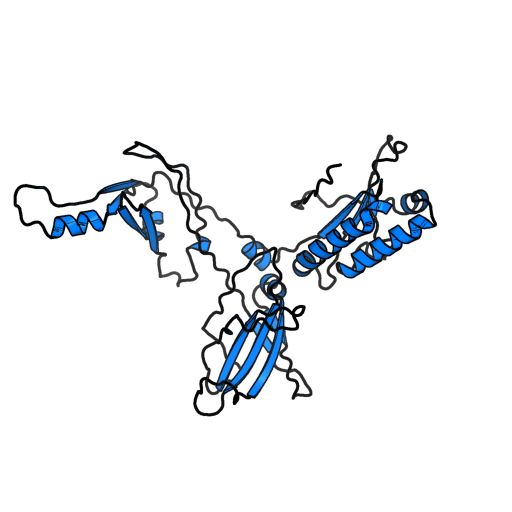8 ? -19.213 11.172 5.003 1.00 70.50 118 VAL A C 1
ATOM 990 O O . VAL A 1 118 ? -19.876 11.107 6.036 1.00 70.50 118 VAL A O 1
ATOM 993 N N . VAL A 1 119 ? -19.236 12.234 4.197 1.00 77.12 119 VAL A N 1
ATOM 994 C CA . VAL A 1 119 ? -20.068 13.423 4.422 1.00 77.12 119 VAL A CA 1
ATOM 995 C C . VAL A 1 119 ? -21.180 13.450 3.378 1.00 77.12 119 VAL A C 1
ATOM 997 O O . VAL A 1 119 ? -20.925 13.255 2.190 1.00 77.12 119 VAL A O 1
ATOM 1000 N N . THR A 1 120 ? -22.413 13.677 3.821 1.00 80.19 120 THR A N 1
ATOM 1001 C CA . THR A 1 120 ? -23.586 13.787 2.944 1.00 80.19 120 THR A CA 1
ATOM 1002 C C . THR A 1 120 ? -23.697 15.183 2.334 1.00 80.19 120 THR A C 1
ATOM 1004 O O . THR A 1 120 ? -23.032 16.132 2.753 1.00 80.19 120 THR A O 1
ATOM 1007 N N . GLU A 1 121 ? -24.585 15.353 1.361 1.00 83.12 121 GLU A N 1
ATOM 1008 C CA . GLU A 1 121 ? -24.943 16.670 0.855 1.00 83.12 121 GLU A CA 1
ATOM 1009 C C . GLU A 1 121 ? -25.656 17.534 1.910 1.00 83.12 121 GLU A C 1
ATOM 1011 O O . GLU A 1 121 ? -26.306 17.039 2.836 1.00 83.12 121 GLU A O 1
ATOM 1016 N N . ILE A 1 122 ? -25.573 18.856 1.737 1.00 83.25 122 ILE A N 1
ATOM 1017 C CA . ILE A 1 122 ? -26.288 19.824 2.574 1.00 83.25 122 ILE A CA 1
ATOM 1018 C C . ILE A 1 122 ? -27.674 20.074 1.973 1.00 83.25 122 ILE A C 1
ATOM 1020 O O . ILE A 1 122 ? -27.797 20.653 0.893 1.00 83.25 122 ILE A O 1
ATOM 1024 N N . ILE A 1 123 ? -28.726 19.713 2.711 1.00 83.00 123 ILE A N 1
ATOM 1025 C CA . ILE A 1 123 ? -30.120 19.986 2.337 1.00 83.00 123 ILE A CA 1
ATOM 1026 C C . ILE A 1 123 ? -30.656 21.115 3.216 1.00 83.00 123 ILE A C 1
ATOM 1028 O O . ILE A 1 123 ? -30.910 20.952 4.408 1.00 83.00 123 ILE A O 1
ATOM 1032 N N . LEU A 1 124 ? -30.828 22.297 2.626 1.00 80.94 124 LEU A N 1
ATOM 1033 C CA . LEU A 1 124 ? -31.266 23.483 3.359 1.00 80.94 124 LEU A CA 1
ATOM 1034 C C . LEU A 1 124 ? -32.784 23.496 3.570 1.00 80.94 124 LEU A C 1
ATOM 1036 O O . LEU A 1 124 ? -33.553 23.203 2.658 1.00 80.94 124 LEU A O 1
ATOM 1040 N N . LYS A 1 125 ? -33.208 23.965 4.753 1.00 79.75 125 LYS A N 1
ATOM 1041 C CA . LYS A 1 125 ? -34.615 24.264 5.094 1.00 79.75 125 LYS A CA 1
ATOM 1042 C C . LYS A 1 125 ? -35.573 23.074 4.924 1.00 79.75 125 LYS A C 1
ATOM 1044 O O . LYS A 1 125 ? -36.736 23.272 4.583 1.00 79.75 125 LYS A O 1
ATOM 1049 N N . ASN A 1 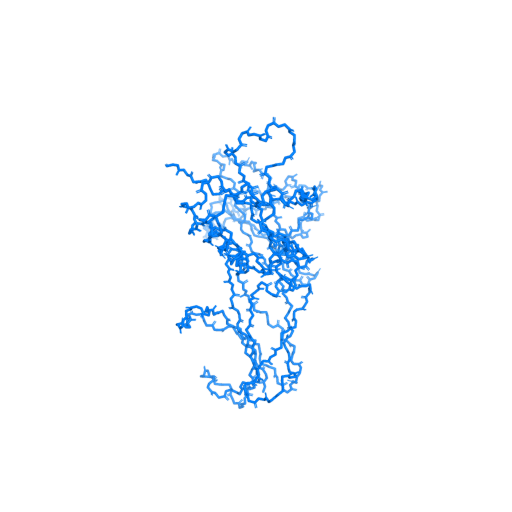126 ? -35.101 21.859 5.191 1.00 79.94 126 ASN A N 1
ATOM 1050 C CA . ASN A 1 126 ? -35.931 20.661 5.201 1.00 79.94 126 ASN A CA 1
ATOM 1051 C C . ASN A 1 126 ? -35.840 19.973 6.570 1.00 79.94 126 ASN A C 1
ATOM 1053 O O . ASN A 1 126 ? -34.743 19.719 7.059 1.00 79.94 126 ASN A O 1
ATOM 1057 N N . PHE A 1 127 ? -36.990 19.699 7.187 1.00 81.38 127 PHE A N 1
ATOM 1058 C CA . PHE A 1 127 ? -37.077 18.997 8.472 1.00 81.38 127 PHE A CA 1
ATOM 1059 C C . PHE A 1 127 ? -37.088 17.468 8.316 1.00 81.38 127 PHE A C 1
ATOM 1061 O O . PHE A 1 127 ? -36.856 16.764 9.293 1.00 81.38 127 PHE A O 1
ATOM 1068 N N . GLU A 1 128 ? -37.307 16.970 7.095 1.00 85.12 128 GLU A N 1
ATOM 1069 C CA . GLU A 1 128 ? -37.238 15.556 6.711 1.00 85.12 128 GLU A CA 1
ATOM 1070 C C . GLU A 1 128 ? -36.357 15.422 5.449 1.00 85.12 128 GLU A C 1
ATOM 1072 O O . GLU A 1 128 ? -36.853 15.207 4.338 1.00 85.12 128 GLU A O 1
ATOM 1077 N N . PRO A 1 129 ? -35.036 15.664 5.568 1.00 85.38 129 PRO A N 1
ATOM 1078 C CA . PRO A 1 129 ? -34.121 15.547 4.441 1.00 85.38 129 PRO A CA 1
ATOM 1079 C C . PRO A 1 129 ? -34.026 14.094 3.962 1.00 85.38 129 PRO A C 1
ATOM 1081 O O . PRO A 1 129 ? -33.797 13.178 4.749 1.00 85.38 129 PRO A O 1
ATOM 1084 N N . HIS A 1 130 ? -34.163 13.898 2.651 1.00 86.19 130 HIS A N 1
ATOM 1085 C CA . HIS A 1 130 ? -33.873 12.632 1.986 1.00 86.19 130 HIS A CA 1
ATOM 1086 C C . HIS A 1 130 ? -32.546 12.767 1.251 1.00 86.19 130 HIS A C 1
ATOM 1088 O O . HIS A 1 130 ? -32.462 13.509 0.271 1.00 86.19 130 HIS A O 1
ATOM 1094 N N . PHE A 1 131 ? -31.529 12.072 1.750 1.00 85.12 131 PHE A N 1
ATOM 1095 C CA . PHE A 1 131 ? -30.192 12.092 1.173 1.00 85.12 131 PHE A CA 1
ATOM 1096 C C . PHE A 1 131 ? -30.075 11.137 -0.015 1.00 85.12 131 PHE A C 1
ATOM 1098 O O . PHE A 1 131 ? -30.820 10.157 -0.128 1.00 85.12 131 PHE A O 1
ATOM 1105 N N . GLN A 1 132 ? -29.112 11.407 -0.891 1.00 83.44 132 GLN A N 1
ATOM 1106 C CA . GLN A 1 132 ? -28.684 10.457 -1.908 1.00 83.44 132 GLN A CA 1
ATOM 1107 C C . GLN A 1 132 ? -28.103 9.189 -1.269 1.00 83.44 132 GLN A C 1
ATOM 1109 O O . GLN A 1 132 ? -27.664 9.182 -0.118 1.00 83.44 132 GLN A O 1
ATOM 1114 N N . ASN A 1 133 ? -28.098 8.095 -2.036 1.00 81.25 133 ASN A N 1
ATOM 1115 C CA . ASN A 1 133 ? -27.530 6.834 -1.575 1.00 81.25 133 ASN A CA 1
ATOM 1116 C C . ASN A 1 133 ? -26.043 7.009 -1.265 1.00 81.25 133 ASN A C 1
ATOM 1118 O O . ASN A 1 133 ? -25.247 7.346 -2.143 1.00 81.25 133 ASN A O 1
ATOM 1122 N N . LEU A 1 134 ? -25.682 6.722 -0.020 1.00 76.62 134 LEU A N 1
ATOM 1123 C CA . LEU A 1 134 ? -24.306 6.743 0.443 1.00 76.62 134 LEU A CA 1
ATOM 1124 C C . LEU A 1 134 ? -23.691 5.370 0.209 1.00 76.62 134 LEU A C 1
ATOM 1126 O O . LEU A 1 134 ? -24.227 4.354 0.653 1.00 76.62 134 LEU A O 1
ATOM 1130 N N . VAL A 1 135 ? -22.556 5.347 -0.480 1.00 74.75 135 VAL A N 1
ATOM 1131 C CA . VAL A 1 135 ? -21.746 4.139 -0.626 1.00 74.75 135 VAL A CA 1
ATOM 1132 C C . VAL A 1 135 ? -20.628 4.218 0.397 1.00 74.75 135 VAL A C 1
ATOM 1134 O O . VAL A 1 135 ? -19.740 5.060 0.295 1.00 74.75 135 VAL A O 1
ATOM 1137 N N . VAL A 1 136 ? -20.692 3.340 1.393 1.00 72.25 136 VAL A N 1
ATOM 1138 C CA . VAL A 1 136 ? -19.683 3.227 2.446 1.00 72.25 136 VAL A CA 1
ATOM 1139 C C . VAL A 1 136 ? -18.966 1.898 2.260 1.00 72.25 136 VAL A C 1
ATOM 1141 O O . VAL A 1 136 ? -19.605 0.846 2.226 1.00 72.25 136 VAL A O 1
ATOM 1144 N N . ASN A 1 137 ? -17.642 1.926 2.117 1.00 66.75 137 ASN A N 1
ATOM 1145 C CA . ASN A 1 137 ? -16.870 0.697 1.994 1.00 66.75 137 ASN A CA 1
ATOM 1146 C C . ASN A 1 137 ? -16.629 0.108 3.393 1.00 66.75 137 ASN A C 1
ATOM 1148 O O . ASN A 1 137 ? -15.907 0.669 4.211 1.00 66.75 137 ASN A O 1
ATOM 1152 N N . LEU A 1 138 ? -17.269 -1.029 3.662 1.00 59.69 138 LEU A N 1
ATOM 1153 C CA . LEU A 1 138 ? -17.277 -1.658 4.982 1.00 59.69 138 LEU A CA 1
ATOM 1154 C C . LEU A 1 138 ? -15.961 -2.352 5.337 1.00 59.69 138 LEU A C 1
ATOM 1156 O O . LEU A 1 138 ? -15.648 -2.433 6.518 1.00 59.69 138 LEU A O 1
ATOM 1160 N N . ASN A 1 139 ? -15.157 -2.773 4.354 1.00 54.00 139 ASN A N 1
ATOM 1161 C CA . ASN A 1 139 ? -13.796 -3.273 4.607 1.00 54.00 139 ASN A CA 1
ATOM 1162 C C . ASN A 1 139 ? -12.878 -2.161 5.154 1.00 54.00 139 ASN A C 1
ATOM 1164 O O . ASN A 1 139 ? -11.799 -2.442 5.656 1.00 54.00 139 ASN A O 1
ATOM 1168 N N . LYS A 1 140 ? -13.319 -0.898 5.074 1.00 51.84 140 LYS A N 1
ATOM 1169 C CA . LYS A 1 140 ? -12.661 0.275 5.662 1.00 51.84 140 LYS A CA 1
ATOM 1170 C C . LYS A 1 140 ? -13.162 0.666 7.051 1.00 51.84 140 LYS A C 1
ATOM 1172 O O . LYS A 1 140 ? -12.803 1.703 7.587 1.00 51.84 140 LYS A O 1
ATOM 1177 N N . ILE A 1 1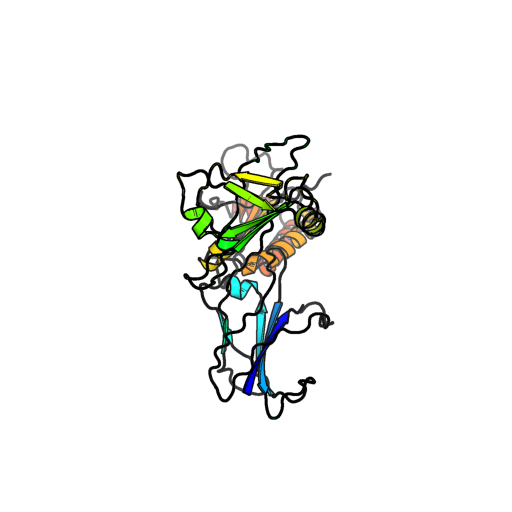41 ? -14.087 -0.102 7.600 1.00 49.41 141 ILE A N 1
ATOM 1178 C CA . ILE A 1 141 ? -14.672 0.135 8.925 1.00 49.41 141 ILE A CA 1
ATOM 1179 C C . ILE A 1 141 ? -14.454 -1.109 9.781 1.00 49.41 141 ILE A C 1
ATOM 1181 O O . ILE A 1 141 ? -14.149 -1.019 10.969 1.00 49.41 141 ILE A O 1
ATOM 1185 N N . ILE A 1 142 ? -14.548 -2.271 9.137 1.00 49.88 142 ILE A N 1
ATOM 1186 C CA . ILE A 1 142 ? -14.172 -3.571 9.658 1.00 49.88 142 ILE A CA 1
ATOM 1187 C C . ILE A 1 142 ? -12.654 -3.681 9.551 1.00 49.88 142 ILE A C 1
ATOM 1189 O O . ILE A 1 142 ? -12.113 -4.236 8.599 1.00 49.88 142 ILE A O 1
ATOM 1193 N N . ASN A 1 143 ? -11.961 -3.145 10.555 1.00 47.72 143 ASN A N 1
ATOM 1194 C CA . ASN A 1 143 ? -10.699 -3.758 10.945 1.00 47.72 143 ASN A CA 1
ATOM 1195 C C . ASN A 1 143 ? -10.979 -5.239 11.234 1.00 47.72 143 ASN A C 1
ATOM 1197 O O . ASN A 1 143 ? -12.092 -5.585 11.630 1.00 47.72 143 ASN A O 1
ATOM 1201 N N . GLU A 1 144 ? -9.976 -6.096 11.091 1.00 48.44 144 GLU A N 1
ATOM 1202 C CA . GLU A 1 144 ? -9.944 -7.439 11.680 1.00 48.44 144 GLU A CA 1
ATOM 1203 C C . GLU A 1 144 ? -10.010 -7.372 13.225 1.00 48.44 144 GLU A C 1
ATOM 1205 O O . GLU A 1 144 ? -9.174 -7.919 13.935 1.00 48.44 144 GLU A O 1
ATOM 1210 N N . CYS A 1 145 ? -10.982 -6.656 13.786 1.00 40.09 145 CYS A N 1
ATOM 1211 C CA . CYS A 1 145 ? -11.540 -7.017 15.064 1.00 40.09 145 CYS A CA 1
ATOM 1212 C C . CYS A 1 145 ? -12.078 -8.430 14.872 1.00 40.09 145 CYS A C 1
ATOM 1214 O O . CYS A 1 145 ? -12.714 -8.714 13.851 1.00 40.09 145 CYS A O 1
ATOM 1216 N N . ASP A 1 146 ? -11.744 -9.309 15.815 1.00 42.72 146 ASP A N 1
ATOM 1217 C CA . ASP A 1 146 ? -12.310 -10.643 15.946 1.00 42.72 146 ASP A CA 1
ATOM 1218 C C . ASP A 1 146 ? -13.729 -10.680 15.385 1.00 42.72 146 ASP A C 1
ATOM 1220 O O . ASP A 1 146 ? -14.518 -9.769 15.636 1.00 42.72 146 ASP A O 1
ATOM 1224 N N . LEU A 1 147 ? -14.093 -11.759 14.694 1.00 43.34 147 LEU A N 1
ATOM 1225 C CA . LEU A 1 147 ? -15.442 -12.025 14.165 1.00 43.34 147 LEU A CA 1
ATOM 1226 C C . LEU A 1 147 ? -16.588 -11.903 15.215 1.00 43.34 147 LEU A C 1
ATOM 1228 O O . LEU A 1 147 ? -17.742 -12.176 14.891 1.00 43.34 147 LEU A O 1
ATOM 1232 N N . ASN A 1 148 ? -16.269 -11.505 16.451 1.00 49.34 148 ASN A N 1
ATOM 1233 C CA . ASN A 1 148 ? -17.123 -11.256 17.600 1.00 49.34 148 ASN A CA 1
ATOM 1234 C C . ASN A 1 148 ? -17.345 -9.762 17.947 1.00 49.34 148 ASN A C 1
ATOM 1236 O O . ASN A 1 148 ? -18.316 -9.487 18.649 1.00 49.34 148 ASN A O 1
ATOM 1240 N N . ASP A 1 149 ? -16.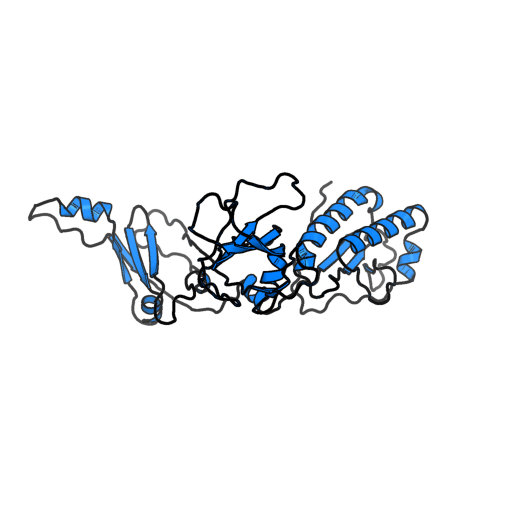514 -8.816 17.484 1.00 51.59 149 ASP A N 1
ATOM 1241 C CA . ASP A 1 149 ? -16.625 -7.387 17.831 1.00 51.59 149 ASP A CA 1
ATOM 1242 C C . ASP A 1 149 ? -17.229 -6.582 16.674 1.00 51.59 149 ASP A C 1
ATOM 1244 O O . ASP A 1 149 ? -16.599 -6.253 15.669 1.00 51.59 149 ASP A O 1
ATOM 1248 N N . ASP A 1 150 ? -18.511 -6.281 16.820 1.00 66.50 150 ASP A N 1
ATOM 1249 C CA . ASP A 1 150 ? -19.307 -5.543 15.853 1.00 66.50 150 ASP A CA 1
ATOM 1250 C C . ASP A 1 150 ? -18.834 -4.082 15.716 1.00 66.50 150 ASP A C 1
ATOM 1252 O O . ASP A 1 150 ? -18.725 -3.355 16.705 1.00 66.50 150 ASP A O 1
ATOM 1256 N N . CYS A 1 151 ? -18.538 -3.627 14.494 1.00 67.44 151 CYS A N 1
ATOM 1257 C CA . CYS A 1 151 ? -17.923 -2.315 14.279 1.00 67.44 151 CYS A CA 1
ATOM 1258 C C . CYS A 1 151 ? -18.872 -1.169 14.650 1.00 67.44 151 CYS A C 1
ATOM 1260 O O . CYS A 1 151 ? -19.947 -1.032 14.061 1.00 67.44 151 CYS A O 1
ATOM 1262 N N . LEU A 1 152 ? -18.442 -0.307 15.577 1.00 73.38 152 LEU A N 1
ATOM 1263 C CA . LEU A 1 152 ? -19.195 0.873 15.997 1.00 73.38 152 LEU A CA 1
ATOM 1264 C C . LEU A 1 152 ? -19.143 1.967 14.921 1.00 73.38 152 LEU A C 1
ATOM 1266 O O . LEU A 1 152 ? -18.092 2.532 14.626 1.00 73.38 152 LEU A O 1
ATOM 1270 N N . LEU A 1 153 ? -20.305 2.306 14.378 1.00 77.25 153 LEU A N 1
ATOM 1271 C CA . LEU A 1 153 ? -20.522 3.405 13.449 1.00 77.25 153 LEU A CA 1
ATOM 1272 C C . LEU A 1 153 ? -21.028 4.627 14.203 1.00 77.25 153 LEU A C 1
ATOM 1274 O O . LEU A 1 153 ? -21.950 4.532 15.015 1.00 77.25 153 LEU A O 1
ATOM 1278 N N . LYS A 1 154 ? -20.461 5.794 13.899 1.00 81.94 154 LYS A N 1
ATOM 1279 C CA . LYS A 1 154 ? -20.860 7.070 14.492 1.00 81.94 154 LYS A CA 1
ATOM 1280 C C . LYS A 1 154 ? -21.365 8.010 13.405 1.00 81.94 154 LYS A C 1
ATOM 1282 O O . LYS A 1 154 ? -20.658 8.271 12.438 1.00 81.94 154 LYS A O 1
ATOM 1287 N N . PHE A 1 155 ? -22.561 8.544 13.603 1.00 85.50 155 PHE A N 1
ATOM 1288 C CA . PHE A 1 155 ? -23.183 9.526 12.721 1.00 85.50 155 PHE A CA 1
ATOM 1289 C C . PHE A 1 155 ? -23.349 10.826 13.492 1.00 85.50 155 PHE A C 1
ATOM 1291 O O . PHE A 1 155 ? -23.903 10.813 14.592 1.00 85.50 155 PHE A O 1
ATOM 1298 N N . GLU A 1 156 ? -22.873 11.943 12.943 1.00 85.62 156 GLU A N 1
ATOM 1299 C CA . GLU A 1 156 ? -22.861 13.221 13.656 1.00 85.62 156 GLU A CA 1
ATOM 1300 C C . GLU A 1 156 ? -23.254 14.398 12.769 1.00 85.62 156 GLU A C 1
ATOM 1302 O O . GLU A 1 156 ? -22.786 14.530 11.642 1.00 85.62 156 GLU A O 1
ATOM 1307 N N . ASP A 1 157 ? -24.050 15.295 13.343 1.00 87.88 157 ASP A N 1
ATOM 1308 C CA . ASP A 1 157 ? -24.268 16.654 12.864 1.00 87.88 157 ASP A CA 1
ATOM 1309 C C . ASP A 1 157 ? -24.125 17.626 14.044 1.00 87.88 157 ASP A C 1
ATOM 1311 O O . ASP A 1 157 ? -24.662 17.395 15.134 1.00 87.88 157 ASP A O 1
ATOM 1315 N N . GLU A 1 158 ? -23.408 18.733 13.836 1.00 82.25 158 GLU A N 1
ATOM 1316 C CA . GLU A 1 158 ? -23.083 19.687 14.904 1.00 82.25 158 GLU A CA 1
ATOM 1317 C C . GLU A 1 158 ? -24.332 20.348 15.531 1.00 82.25 158 GLU A C 1
ATOM 1319 O O . GLU A 1 158 ? -24.339 20.720 16.712 1.00 82.25 158 GLU A O 1
ATOM 1324 N N . PHE A 1 159 ? -25.419 20.486 14.767 1.00 82.19 159 PHE A N 1
ATOM 1325 C CA . PHE A 1 159 ? -26.613 21.238 15.155 1.00 82.19 159 PHE A CA 1
ATOM 1326 C C . PHE A 1 159 ? -27.812 20.343 15.474 1.00 82.19 159 PHE A C 1
ATOM 1328 O O . PHE A 1 159 ? -28.610 20.665 16.368 1.00 82.19 159 PHE A O 1
ATOM 1335 N N . VAL A 1 160 ? -27.954 19.217 14.780 1.00 85.94 160 VAL A N 1
ATOM 1336 C CA . VAL A 1 160 ? -29.078 18.294 14.951 1.00 85.94 160 VAL A CA 1
ATOM 1337 C C . VAL A 1 160 ? -28.782 17.301 16.066 1.00 85.94 160 VAL A C 1
ATOM 1339 O O . VAL A 1 160 ? -29.583 17.205 17.000 1.00 85.94 160 VAL A O 1
ATOM 1342 N N . GLY A 1 161 ? -27.621 16.648 16.044 1.00 89.38 161 GLY A N 1
ATOM 1343 C CA . GLY A 1 161 ? -27.220 15.646 17.028 1.00 89.38 161 GLY A CA 1
ATOM 1344 C C . GLY A 1 161 ? -26.453 14.482 16.410 1.00 89.38 161 GLY A C 1
ATOM 1345 O O . GLY A 1 161 ? -26.189 14.462 15.211 1.00 89.38 161 GLY A O 1
ATOM 1346 N N . SER A 1 162 ? -26.115 13.504 17.241 1.00 91.75 162 SER A N 1
ATOM 1347 C CA . SER A 1 162 ? -25.415 12.290 16.841 1.00 91.75 162 SER A CA 1
ATOM 1348 C C . SER A 1 162 ? -26.119 11.034 17.337 1.00 91.75 162 SER A C 1
ATOM 1350 O O . SER A 1 162 ? -26.957 11.080 18.243 1.00 91.75 162 SER A O 1
ATOM 1352 N N . PHE A 1 163 ? -25.776 9.911 16.716 1.00 91.44 163 PHE A N 1
ATOM 1353 C CA . PHE A 1 163 ? -26.107 8.576 17.193 1.00 91.44 163 PHE A CA 1
ATOM 1354 C C . PHE A 1 163 ? -24.961 7.612 16.884 1.00 91.44 163 PHE A C 1
ATOM 1356 O O . PHE A 1 163 ? -24.080 7.895 16.066 1.00 91.44 163 PHE A O 1
ATOM 1363 N N . GLN A 1 164 ? -24.972 6.476 17.571 1.00 87.69 164 GLN A N 1
ATOM 1364 C CA . GLN A 1 164 ? -24.071 5.362 17.316 1.00 87.69 164 GLN A CA 1
ATOM 1365 C C . GLN A 1 164 ? -24.897 4.111 17.031 1.00 87.69 164 GLN A C 1
ATOM 1367 O O . GLN A 1 164 ? -25.986 3.959 17.579 1.00 87.69 164 GLN A O 1
ATOM 1372 N N . THR A 1 165 ? -24.384 3.249 16.164 1.00 84.38 165 THR A N 1
ATOM 1373 C CA . THR A 1 165 ? -24.974 1.946 15.834 1.00 84.38 165 THR A CA 1
ATOM 1374 C C . THR A 1 165 ? -23.861 0.976 15.458 1.00 84.38 165 THR A C 1
ATOM 1376 O O . THR A 1 165 ? -22.695 1.369 15.402 1.00 84.38 165 THR A O 1
ATOM 1379 N N . THR A 1 166 ? -24.190 -0.279 15.187 1.00 79.94 166 THR A N 1
ATOM 1380 C CA . THR A 1 166 ? -23.230 -1.292 14.761 1.00 79.94 166 THR A CA 1
ATOM 1381 C C . THR A 1 166 ? -23.599 -1.909 13.413 1.00 79.94 166 THR A C 1
ATOM 1383 O O . THR A 1 166 ? -24.708 -1.730 12.898 1.00 79.94 166 THR A O 1
ATOM 1386 N N . LEU A 1 167 ? -22.672 -2.653 12.801 1.00 74.81 167 LEU A N 1
ATOM 1387 C CA . LEU A 1 167 ? -22.971 -3.338 11.546 1.00 74.81 167 LEU A CA 1
ATOM 1388 C C . LEU A 1 167 ? -23.998 -4.450 11.726 1.00 74.81 167 LEU A C 1
ATOM 1390 O O . LEU A 1 167 ? -24.803 -4.640 10.817 1.00 74.81 167 LEU A O 1
ATOM 1394 N N . SER A 1 168 ? -24.021 -5.165 12.851 1.00 75.44 168 SER A N 1
ATOM 1395 C CA . SER A 1 168 ? -25.054 -6.181 13.088 1.00 75.44 168 SER A CA 1
ATOM 1396 C C . SER A 1 168 ? -26.424 -5.559 13.315 1.00 75.44 168 SER A C 1
ATOM 1398 O O . SER A 1 168 ? -27.399 -6.113 12.818 1.00 75.44 168 SER A O 1
ATOM 1400 N N . GLU A 1 169 ? -26.518 -4.401 13.977 1.00 79.56 169 GLU A N 1
ATOM 1401 C CA . GLU A 1 169 ? -27.780 -3.658 14.101 1.00 79.56 169 GLU A CA 1
ATOM 1402 C C . GLU A 1 169 ? -28.307 -3.220 12.728 1.00 79.56 169 GLU A C 1
ATOM 1404 O O . GLU A 1 169 ? -29.480 -3.424 12.419 1.00 79.56 169 GLU A O 1
ATOM 1409 N N . LEU A 1 170 ? -27.428 -2.711 11.858 1.00 77.69 170 LEU A N 1
ATOM 1410 C CA . LEU A 1 170 ? -27.790 -2.364 10.482 1.00 77.69 170 LEU A CA 1
ATOM 1411 C C . LEU A 1 170 ? -28.147 -3.594 9.624 1.00 77.69 170 LEU A C 1
ATOM 1413 O O . LEU A 1 170 ? -29.054 -3.520 8.795 1.00 77.69 170 LEU A O 1
ATOM 1417 N N . ARG A 1 171 ? -27.462 -4.732 9.815 1.00 72.19 171 ARG A N 1
ATOM 1418 C CA . ARG A 1 171 ? -27.734 -6.002 9.106 1.00 72.19 171 ARG A CA 1
ATOM 1419 C C . ARG A 1 171 ? -29.018 -6.682 9.578 1.00 72.19 171 ARG A C 1
ATOM 1421 O O . ARG A 1 171 ? -29.634 -7.408 8.800 1.00 72.19 171 ARG A O 1
ATOM 1428 N N . GLY A 1 172 ? -29.372 -6.498 10.848 1.00 63.72 172 GLY A N 1
ATOM 1429 C CA . GLY A 1 172 ? -30.348 -7.303 11.576 1.00 63.72 172 GLY A CA 1
ATOM 1430 C C . GLY A 1 172 ? -31.789 -7.165 11.097 1.00 63.72 172 GLY A C 1
ATOM 1431 O O . GLY A 1 172 ? -32.564 -8.096 11.290 1.00 63.72 172 GLY A O 1
ATOM 1432 N N . GLU A 1 173 ? -32.155 -6.072 10.424 1.00 59.25 173 GLU A N 1
ATOM 1433 C CA . GLU A 1 173 ? -33.541 -5.851 9.998 1.00 59.25 173 GLU A CA 1
ATOM 1434 C C . GLU A 1 173 ? -33.658 -5.231 8.600 1.00 59.25 173 GLU A C 1
ATOM 1436 O O . GLU A 1 173 ? -34.162 -4.125 8.410 1.00 59.25 173 GLU A O 1
ATOM 1441 N N . ILE A 1 174 ? -33.270 -5.986 7.571 1.00 53.06 174 ILE A N 1
ATOM 1442 C CA . ILE A 1 174 ? -33.711 -5.697 6.199 1.00 53.06 174 ILE A CA 1
ATOM 1443 C C . ILE A 1 174 ? -35.205 -6.063 6.103 1.00 53.06 174 ILE A C 1
ATOM 1445 O O . ILE A 1 174 ? -35.563 -7.173 5.714 1.00 53.06 174 ILE A O 1
ATOM 1449 N N . GLY A 1 175 ? -36.084 -5.146 6.521 1.00 52.69 175 GLY A N 1
ATOM 1450 C CA . GLY A 1 175 ? -37.542 -5.320 6.452 1.00 52.69 175 GLY A CA 1
ATOM 1451 C C . GLY A 1 175 ? -38.365 -4.537 7.480 1.00 52.69 175 GLY A C 1
ATOM 1452 O O . GLY A 1 175 ? -39.552 -4.322 7.240 1.00 52.69 175 GLY A O 1
ATOM 1453 N N . ASN A 1 176 ? -37.752 -4.066 8.571 1.00 57.06 176 ASN A N 1
ATOM 1454 C CA . ASN A 1 176 ? -38.381 -3.166 9.542 1.00 57.06 176 ASN A CA 1
ATOM 1455 C C . ASN A 1 176 ? -37.777 -1.758 9.411 1.00 57.06 176 ASN A C 1
ATOM 1457 O O . ASN A 1 176 ? -36.642 -1.594 8.969 1.00 57.06 176 ASN A O 1
ATOM 1461 N N . ASN A 1 177 ? -38.546 -0.725 9.759 1.00 65.06 177 ASN A N 1
ATOM 1462 C CA . ASN A 1 177 ? -38.059 0.657 9.755 1.00 65.06 177 ASN A CA 1
ATOM 1463 C C . ASN A 1 177 ? -36.951 0.821 10.812 1.00 65.06 177 ASN A C 1
ATOM 1465 O O . ASN A 1 177 ? -37.248 0.879 12.005 1.00 65.06 177 ASN A O 1
ATOM 1469 N N . LEU A 1 178 ? -35.692 0.896 10.372 1.00 79.81 178 LEU A N 1
ATOM 1470 C CA . LEU A 1 178 ? -34.543 1.217 11.219 1.00 79.81 178 LEU A CA 1
ATOM 1471 C C . LEU A 1 178 ? -34.487 2.734 11.450 1.00 79.81 178 LEU A C 1
ATOM 1473 O O . LEU A 1 178 ? -34.014 3.487 10.592 1.00 79.81 178 LEU A O 1
ATOM 1477 N N . ASP A 1 179 ? -34.976 3.157 12.616 1.00 87.19 179 ASP A N 1
ATOM 1478 C CA . ASP A 1 179 ? -35.036 4.553 13.050 1.00 87.19 179 ASP A CA 1
ATOM 1479 C C . ASP A 1 179 ? -34.096 4.771 14.252 1.00 87.19 179 ASP A C 1
ATOM 1481 O O . ASP A 1 179 ? -34.327 4.247 15.342 1.00 87.19 179 ASP A O 1
ATOM 1485 N N . PHE A 1 180 ? -33.060 5.592 14.081 1.00 90.06 180 PHE A N 1
ATOM 1486 C CA . PHE A 1 180 ? -32.108 5.939 15.139 1.00 90.06 180 PHE A CA 1
ATOM 1487 C C . PHE A 1 180 ? -32.416 7.312 15.733 1.00 90.06 180 PHE A C 1
ATOM 1489 O O . PHE A 1 180 ? -32.567 8.292 15.004 1.00 90.06 180 PHE A O 1
ATOM 1496 N N . GLU A 1 181 ? -32.494 7.419 17.060 1.00 92.12 181 GLU A N 1
ATOM 1497 C CA . GLU A 1 181 ? -32.724 8.705 17.727 1.00 92.12 181 GLU A CA 1
ATOM 1498 C C . GLU A 1 181 ? -31.506 9.629 17.604 1.00 92.12 181 GLU A C 1
ATOM 1500 O O . GLU A 1 181 ? -30.399 9.274 17.997 1.00 92.12 181 GLU A O 1
ATOM 1505 N N . LEU A 1 182 ? -31.722 10.858 17.129 1.00 93.00 182 LEU A N 1
ATOM 1506 C CA . LEU A 1 182 ? -30.675 11.876 17.048 1.00 93.00 182 LEU A CA 1
ATOM 1507 C C . LEU A 1 182 ? -30.566 12.632 18.371 1.00 93.00 182 LEU A C 1
ATOM 1509 O O . LEU A 1 182 ? -31.501 13.332 18.773 1.00 93.00 182 LEU A O 1
ATOM 1513 N N . ILE A 1 183 ? -29.414 12.544 19.038 1.00 93.44 183 ILE A N 1
ATOM 1514 C CA . ILE A 1 183 ? -29.189 13.174 20.342 1.00 93.44 183 ILE A CA 1
ATOM 1515 C C . ILE A 1 183 ? -28.260 14.377 20.208 1.00 93.44 183 ILE A C 1
ATOM 1517 O O . ILE A 1 183 ? -27.113 14.272 19.792 1.00 93.44 183 ILE A O 1
ATOM 1521 N N . ASN A 1 184 ? -28.738 15.550 20.619 1.00 91.00 184 ASN A N 1
ATOM 1522 C CA . ASN A 1 184 ? -27.914 16.744 20.747 1.00 91.00 184 ASN A CA 1
ATOM 1523 C C . ASN A 1 184 ? -27.476 16.917 22.203 1.00 91.00 184 ASN A C 1
ATOM 1525 O O . ASN A 1 184 ? -28.260 17.354 23.053 1.00 91.00 184 ASN A O 1
ATOM 1529 N N . GLU A 1 185 ? -26.209 16.626 22.484 1.00 88.81 185 GLU A N 1
ATOM 1530 C CA . GLU A 1 185 ? -25.658 16.688 23.842 1.00 88.81 185 GLU A CA 1
ATOM 1531 C C . GLU A 1 185 ? -25.717 18.097 24.457 1.00 88.81 185 GLU A C 1
ATOM 1533 O O . GLU A 1 185 ? -25.961 18.243 25.660 1.00 88.81 185 GLU A O 1
ATOM 1538 N N . ARG A 1 186 ? -25.619 19.163 23.646 1.00 86.06 186 ARG A N 1
ATOM 1539 C CA . ARG A 1 186 ? -25.778 20.549 24.128 1.00 86.06 186 ARG A CA 1
ATOM 1540 C C . ARG A 1 186 ? -27.217 20.811 24.601 1.00 86.06 186 ARG A C 1
ATOM 1542 O O . ARG A 1 186 ? -27.419 21.393 25.664 1.00 86.06 186 ARG A O 1
ATOM 1549 N N . LYS A 1 187 ? -28.237 20.350 23.865 1.00 84.44 187 LYS A N 1
ATOM 1550 C CA . LYS A 1 187 ? -29.657 20.490 24.267 1.00 84.44 187 LYS A CA 1
ATOM 1551 C C . LYS A 1 187 ? -30.013 19.613 25.471 1.00 84.44 187 LYS A C 1
ATOM 1553 O O . LYS A 1 187 ? -30.788 20.048 26.325 1.00 84.44 187 LYS A O 1
ATOM 1558 N N . LYS A 1 188 ? -29.451 18.403 25.544 1.00 84.19 188 LYS A N 1
ATOM 1559 C CA . LYS A 1 188 ? -29.663 17.444 26.639 1.00 84.19 188 LYS A CA 1
ATOM 1560 C C . LYS A 1 188 ? -29.114 17.976 27.964 1.00 84.19 188 LYS A C 1
ATOM 1562 O O . LYS A 1 188 ? -29.842 18.019 28.954 1.00 84.19 188 LYS A O 1
ATOM 1567 N N . SER A 1 189 ? -27.874 18.463 27.959 1.00 78.38 189 SER A N 1
ATOM 1568 C CA . SER A 1 189 ? -27.218 19.053 29.135 1.00 78.38 189 SER A CA 1
ATOM 1569 C C . SER A 1 189 ? -27.839 20.386 29.573 1.00 78.38 189 SER A C 1
ATOM 1571 O O . SER A 1 189 ? -28.052 20.601 30.764 1.00 78.38 189 SER A O 1
ATOM 1573 N N . ALA A 1 190 ? -28.229 21.260 28.637 1.00 75.25 190 ALA A N 1
ATOM 1574 C CA . ALA A 1 190 ? -28.878 22.535 28.966 1.00 75.25 190 ALA A CA 1
ATOM 1575 C C . ALA A 1 190 ? -30.254 22.372 29.646 1.00 75.25 190 ALA A C 1
ATOM 1577 O O . ALA A 1 190 ? -30.687 23.254 30.391 1.00 75.25 190 ALA A O 1
ATOM 1578 N N . LYS A 1 191 ? -30.952 21.255 29.399 1.00 67.25 191 LYS A N 1
ATOM 1579 C CA . LYS A 1 191 ? -32.284 20.971 29.960 1.00 67.25 191 LYS A CA 1
ATOM 1580 C C . LYS A 1 191 ? -32.270 20.023 31.162 1.00 67.25 191 LYS A C 1
ATOM 1582 O O . LYS A 1 191 ? -33.233 20.044 31.923 1.00 67.25 191 LYS A O 1
ATOM 1587 N N . SER A 1 192 ? -31.204 19.249 31.390 1.00 57.97 192 SER A N 1
ATOM 1588 C CA . SER A 1 192 ? -31.075 18.389 32.582 1.00 57.97 192 SER A CA 1
ATOM 1589 C C . SER A 1 192 ? -30.885 19.185 33.884 1.00 57.97 192 SER A C 1
ATOM 1591 O O . SER A 1 192 ? -31.231 18.697 34.958 1.00 57.97 192 SER A O 1
ATOM 1593 N N . GLY A 1 193 ? -30.405 20.433 33.797 1.00 55.94 193 GLY A N 1
ATOM 1594 C CA . GLY A 1 193 ? -30.247 21.349 34.934 1.00 55.94 193 GLY A CA 1
ATOM 1595 C C . GLY A 1 193 ? -31.484 22.184 35.305 1.00 55.94 193 GLY A C 1
ATOM 1596 O O . GLY A 1 193 ? -31.458 22.879 36.320 1.00 55.94 193 GLY A O 1
ATOM 1597 N N . GLN A 1 194 ? -32.573 22.147 34.523 1.00 56.41 194 GLN A N 1
ATOM 1598 C CA . GLN A 1 194 ? -33.775 22.954 34.782 1.00 56.41 194 GLN A CA 1
ATOM 1599 C C . GLN A 1 194 ? -34.826 22.160 35.576 1.00 56.41 194 GLN A C 1
ATOM 1601 O O . GLN A 1 194 ? -35.569 21.351 35.027 1.00 56.41 194 GLN A O 1
ATOM 1606 N N . LYS A 1 195 ? -34.939 22.429 36.885 1.00 57.16 195 LYS A N 1
ATOM 1607 C CA . LYS A 1 195 ? -36.110 22.024 37.683 1.00 57.16 195 LYS A CA 1
ATOM 1608 C C . LYS A 1 195 ? -37.301 22.910 37.311 1.00 57.16 195 LYS A C 1
ATOM 1610 O O . LYS A 1 195 ? -37.385 24.030 37.803 1.00 57.16 195 LYS A O 1
ATOM 1615 N N . SER A 1 196 ? -38.239 22.431 36.497 1.00 49.72 196 SER A N 1
ATOM 1616 C CA . SER A 1 196 ? -39.583 23.026 36.460 1.00 49.72 196 SER A CA 1
ATOM 1617 C C . SER A 1 196 ? -40.618 22.080 35.856 1.00 49.72 196 SER A C 1
ATOM 1619 O O . SER A 1 196 ? -40.491 21.655 34.710 1.00 49.72 196 SER A O 1
ATOM 1621 N N . GLY A 1 197 ? -41.665 21.778 36.627 1.00 56.88 197 GLY A N 1
ATOM 1622 C CA . GLY A 1 197 ? -42.774 20.888 36.269 1.00 56.88 197 GLY A CA 1
ATOM 1623 C C . GLY A 1 197 ? -43.768 21.463 35.255 1.00 56.88 197 GLY A C 1
ATOM 1624 O O . GLY A 1 197 ? -44.966 21.267 35.426 1.00 56.88 197 GLY A O 1
ATOM 1625 N N . ILE A 1 198 ? -43.302 22.202 34.239 1.00 60.06 198 ILE A N 1
ATOM 1626 C CA . ILE A 1 198 ? -44.173 22.828 33.221 1.00 60.06 198 ILE A CA 1
ATOM 1627 C C . ILE A 1 198 ? -43.639 22.662 31.779 1.00 60.06 198 ILE A C 1
ATOM 1629 O O . ILE A 1 198 ? -44.424 22.737 30.838 1.00 60.06 198 ILE A O 1
ATOM 1633 N N . LEU A 1 199 ? -42.347 22.369 31.559 1.00 56.06 199 LEU A N 1
ATOM 1634 C CA . LEU A 1 199 ? -41.791 22.163 30.209 1.00 56.06 199 LEU A CA 1
ATOM 1635 C C . LEU A 1 199 ? -41.388 20.697 29.978 1.00 56.06 199 LEU A C 1
ATOM 1637 O O . LEU A 1 199 ? -40.764 20.100 30.856 1.00 56.06 199 LEU A O 1
ATOM 1641 N N . PRO A 1 200 ? -41.702 20.111 28.805 1.00 60.97 200 PRO A N 1
ATOM 1642 C CA . PRO A 1 200 ? -41.348 18.731 28.506 1.00 60.97 200 PRO A CA 1
ATOM 1643 C C . PRO A 1 200 ? -39.826 18.556 28.467 1.00 60.97 200 PRO A C 1
ATOM 1645 O O . PRO A 1 200 ? -39.097 19.316 27.816 1.00 60.97 200 PRO A O 1
ATOM 1648 N N . THR A 1 201 ? -39.357 17.535 29.184 1.00 72.94 201 THR A N 1
ATOM 1649 C CA . THR A 1 201 ? -37.963 17.089 29.206 1.00 72.94 201 THR A CA 1
ATOM 1650 C C . THR A 1 201 ? -37.493 16.787 27.783 1.00 72.94 201 THR A C 1
ATOM 1652 O O . THR A 1 201 ? -38.247 16.253 26.969 1.00 72.94 201 THR A O 1
ATOM 1655 N N . TYR A 1 202 ? -36.254 17.163 27.455 1.00 81.75 202 TYR A N 1
ATOM 1656 C CA . TYR A 1 202 ? -35.665 16.823 26.159 1.00 81.75 202 TYR A CA 1
ATOM 1657 C C . TYR A 1 202 ? -35.650 15.304 25.968 1.00 81.75 202 TYR A C 1
ATOM 1659 O O . TYR A 1 202 ? -35.177 14.592 26.851 1.00 81.75 202 TYR A O 1
ATOM 1667 N N . LYS A 1 203 ? -36.154 14.841 24.819 1.00 85.06 203 LYS A N 1
ATOM 1668 C CA . LYS A 1 203 ? -36.129 13.429 24.429 1.00 85.06 203 LYS A CA 1
ATOM 1669 C C . LYS A 1 203 ? -35.082 13.190 23.338 1.00 85.06 203 LYS A C 1
ATOM 1671 O O . LYS A 1 203 ? -34.065 12.572 23.614 1.00 85.06 203 LYS A O 1
ATOM 1676 N N . ASN A 1 204 ? -35.295 13.746 22.145 1.00 90.19 204 ASN A N 1
ATOM 1677 C CA . ASN A 1 204 ? -34.369 13.676 21.012 1.00 90.19 204 ASN A CA 1
ATOM 1678 C C . ASN A 1 204 ? -34.554 14.895 20.078 1.00 90.19 204 ASN A C 1
ATOM 1680 O O . ASN A 1 204 ? -35.399 15.762 20.327 1.00 90.19 204 ASN A O 1
ATOM 1684 N N . SER A 1 205 ? -33.729 14.991 19.035 1.00 90.81 205 SER A N 1
ATOM 1685 C CA . SER A 1 205 ? -33.780 16.020 17.986 1.00 90.81 205 SER A CA 1
ATOM 1686 C C . SER A 1 205 ? -34.429 15.533 16.681 1.00 90.81 205 SER A C 1
ATOM 1688 O O . SER A 1 205 ? -34.349 16.237 15.677 1.00 90.81 205 SER A O 1
ATOM 1690 N N . GLY A 1 206 ? -35.052 14.354 16.682 1.00 90.88 206 GLY A N 1
ATOM 1691 C CA . GLY A 1 206 ? -35.557 13.677 15.490 1.00 90.88 206 GLY A CA 1
ATOM 1692 C C . GLY A 1 206 ? -35.012 12.256 15.365 1.00 90.88 206 GLY A C 1
ATOM 1693 O O . GLY A 1 206 ? -34.370 11.744 16.284 1.00 90.88 206 GLY A O 1
ATOM 1694 N N . PHE A 1 207 ? -35.278 11.638 14.216 1.00 90.25 207 PHE A N 1
ATOM 1695 C CA . PHE A 1 207 ? -34.860 10.276 13.901 1.00 90.25 207 PHE A CA 1
ATOM 1696 C C . PHE A 1 207 ? -34.112 10.242 12.570 1.00 90.25 207 PHE A C 1
ATOM 1698 O O . PHE A 1 207 ? -34.537 10.882 11.608 1.00 90.25 207 PHE A O 1
ATOM 1705 N N . PHE A 1 208 ? -33.031 9.473 12.512 1.00 88.75 208 PHE A N 1
ATOM 1706 C CA . PHE A 1 208 ? -32.365 9.099 11.275 1.00 88.75 208 PHE A CA 1
ATOM 1707 C C . PHE A 1 208 ? -32.934 7.769 10.786 1.00 88.75 208 PHE A C 1
ATOM 1709 O O . PHE A 1 208 ? -32.888 6.782 11.517 1.00 88.75 208 PHE A O 1
ATOM 1716 N N . LYS A 1 209 ? -33.478 7.745 9.567 1.00 87.31 209 LYS A N 1
ATOM 1717 C CA . LYS A 1 209 ? -34.169 6.571 9.020 1.00 87.31 209 LYS A CA 1
ATOM 1718 C C . LYS A 1 209 ? -33.377 5.938 7.890 1.00 87.31 209 LYS A C 1
ATOM 1720 O O . LYS A 1 209 ? -33.104 6.595 6.883 1.00 87.31 209 LYS A O 1
ATOM 1725 N N . VAL A 1 210 ? -33.076 4.650 8.007 1.00 82.38 210 VAL A N 1
ATOM 1726 C CA . VAL A 1 210 ? -32.410 3.895 6.937 1.00 82.38 210 VAL A CA 1
ATOM 1727 C C . VAL A 1 210 ? -33.469 3.331 5.993 1.00 82.38 210 VAL A C 1
ATOM 1729 O O . VAL A 1 210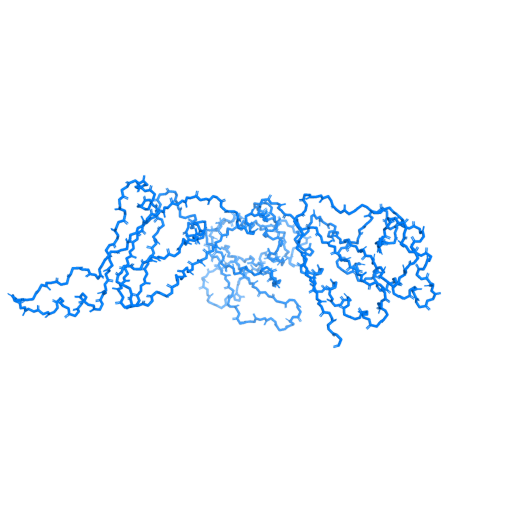 ? -34.137 2.349 6.296 1.00 82.38 210 VAL A O 1
ATOM 1732 N N . SER A 1 211 ? -33.641 3.971 4.832 1.00 79.56 211 SER A N 1
ATOM 1733 C CA . SER A 1 211 ? -34.680 3.584 3.858 1.00 79.56 211 SER A CA 1
ATOM 1734 C C . SER A 1 211 ? -34.298 2.368 3.006 1.00 79.56 211 SER A C 1
ATOM 1736 O O . SER A 1 211 ? -35.162 1.626 2.549 1.00 79.56 211 SER A O 1
ATOM 1738 N N . CYS A 1 212 ? -33.005 2.176 2.742 1.00 76.25 212 CYS A N 1
ATOM 1739 C CA . CYS A 1 212 ? -32.488 1.049 1.976 1.00 76.25 212 CYS A CA 1
ATOM 1740 C C . CYS A 1 212 ? -31.049 0.776 2.404 1.00 76.25 212 CYS A C 1
ATOM 1742 O O . CYS A 1 212 ? -30.258 1.709 2.536 1.00 76.25 212 CYS A O 1
ATOM 1744 N N . LEU A 1 213 ? -30.712 -0.498 2.579 1.00 75.81 213 LEU A N 1
ATOM 1745 C CA . LEU A 1 213 ? -29.357 -0.939 2.856 1.00 75.81 213 LEU A CA 1
ATOM 1746 C C . LEU A 1 213 ? -29.026 -2.117 1.946 1.00 75.81 213 LEU A C 1
ATOM 1748 O O . LEU A 1 213 ? -29.770 -3.097 1.885 1.00 75.81 213 LEU A O 1
ATOM 1752 N N . LYS A 1 214 ? -27.922 -2.003 1.209 1.00 75.19 214 LYS A N 1
ATOM 1753 C CA . LYS A 1 214 ? -27.420 -3.049 0.317 1.00 75.19 214 LYS A CA 1
ATOM 1754 C C . LYS A 1 214 ? -25.952 -3.292 0.612 1.00 75.19 214 LYS A C 1
ATOM 1756 O O . LYS A 1 214 ? -25.184 -2.347 0.754 1.00 75.19 214 LYS A O 1
ATOM 1761 N N . TYR A 1 215 ? -25.585 -4.565 0.675 1.00 72.88 215 TYR A N 1
ATOM 1762 C CA . TYR A 1 215 ? -24.207 -4.997 0.848 1.00 72.88 215 TYR A CA 1
ATOM 1763 C C . TYR A 1 215 ? -23.675 -5.456 -0.502 1.00 72.88 215 TYR A C 1
ATOM 1765 O O . TYR A 1 215 ? -24.168 -6.431 -1.068 1.00 72.88 215 TYR A O 1
ATOM 1773 N N . GLU A 1 216 ? -22.668 -4.753 -1.006 1.00 70.81 216 GLU A N 1
ATOM 1774 C CA . GLU A 1 216 ? -21.970 -5.116 -2.233 1.00 70.81 216 GLU A CA 1
ATOM 1775 C C . GLU A 1 216 ? -20.507 -5.403 -1.910 1.00 70.81 216 GLU A C 1
ATOM 1777 O O . GLU A 1 216 ? -19.863 -4.677 -1.151 1.00 70.81 216 GLU A O 1
ATOM 1782 N N . LYS A 1 217 ? -19.973 -6.491 -2.471 1.00 69.56 217 LYS A N 1
ATOM 1783 C CA . LYS A 1 217 ? -18.550 -6.796 -2.348 1.00 69.56 217 LYS A CA 1
ATOM 1784 C C . LYS A 1 217 ? -17.778 -5.856 -3.274 1.00 69.56 217 LYS A C 1
ATOM 1786 O O . LYS A 1 217 ? -17.868 -5.991 -4.491 1.00 69.56 217 LYS A O 1
ATOM 1791 N N . SER A 1 218 ? -16.997 -4.949 -2.699 1.00 70.38 218 SER A N 1
ATOM 1792 C CA . SER A 1 218 ? -16.053 -4.098 -3.427 1.00 70.38 218 SER A CA 1
ATOM 1793 C C . SER A 1 218 ? -14.621 -4.476 -3.065 1.00 70.38 218 SER A C 1
ATOM 1795 O O . SER A 1 218 ? -14.306 -4.565 -1.881 1.00 70.38 218 SER A O 1
ATOM 1797 N N . CYS A 1 219 ? -13.758 -4.657 -4.063 1.00 71.75 219 CYS A N 1
ATOM 1798 C CA . CYS A 1 219 ? -12.323 -4.835 -3.845 1.00 71.75 219 CYS A CA 1
ATOM 1799 C C . CYS A 1 219 ? -11.612 -3.476 -3.934 1.00 71.75 219 CYS A C 1
ATOM 1801 O O . CYS A 1 219 ? -11.828 -2.725 -4.889 1.00 71.75 219 CYS A O 1
ATOM 1803 N N . SER A 1 220 ? -10.784 -3.159 -2.940 1.00 76.38 220 SER A N 1
ATOM 1804 C CA . SER A 1 220 ? -9.893 -1.997 -2.934 1.00 76.38 220 SER A CA 1
ATOM 1805 C C . SER A 1 220 ? -8.716 -2.197 -3.896 1.00 76.38 220 SER A C 1
ATOM 1807 O O . SER A 1 220 ? -8.426 -3.318 -4.311 1.00 76.38 220 SER A O 1
ATOM 1809 N N . PHE A 1 221 ? -8.001 -1.119 -4.234 1.00 84.25 221 PHE A N 1
ATOM 1810 C CA . PHE A 1 221 ? -6.752 -1.222 -4.998 1.00 84.25 221 PHE A CA 1
ATOM 1811 C C . PHE A 1 221 ? -5.765 -2.209 -4.350 1.00 84.25 221 PHE A C 1
ATOM 1813 O O . PHE A 1 221 ? -5.212 -3.067 -5.034 1.00 84.25 221 PHE A O 1
ATOM 1820 N N . LEU A 1 222 ? -5.597 -2.126 -3.027 1.00 83.94 222 LEU A N 1
ATOM 1821 C CA . LEU A 1 222 ? -4.692 -2.990 -2.272 1.00 83.94 222 LEU A CA 1
ATOM 1822 C C . LEU A 1 222 ? -5.175 -4.445 -2.246 1.00 83.94 222 LEU A C 1
ATOM 1824 O O . LEU A 1 222 ? -4.345 -5.342 -2.329 1.00 83.94 222 LEU A O 1
ATOM 1828 N N . ASP A 1 223 ? -6.490 -4.690 -2.261 1.00 81.00 223 ASP A N 1
ATOM 1829 C CA . ASP A 1 223 ? -7.049 -6.049 -2.358 1.00 81.00 223 ASP A CA 1
ATOM 1830 C C . ASP A 1 223 ? -6.666 -6.702 -3.692 1.00 81.00 223 ASP A C 1
ATOM 1832 O O . ASP A 1 223 ? -6.352 -7.891 -3.748 1.00 81.00 223 ASP A O 1
ATOM 1836 N N . TYR A 1 224 ? -6.670 -5.926 -4.782 1.00 84.38 224 TYR A N 1
ATOM 1837 C CA . TYR A 1 224 ? -6.200 -6.416 -6.074 1.00 84.38 224 TYR A CA 1
ATOM 1838 C C . TYR A 1 224 ? -4.696 -6.699 -6.053 1.00 84.38 224 TYR A C 1
ATOM 1840 O O . TYR A 1 224 ? -4.282 -7.745 -6.552 1.00 84.38 224 TYR A O 1
ATOM 1848 N N . MET A 1 225 ? -3.888 -5.805 -5.474 1.00 84.44 225 MET A N 1
ATOM 1849 C CA . MET A 1 225 ? -2.436 -5.996 -5.375 1.00 84.44 225 MET A CA 1
ATOM 1850 C C . MET A 1 225 ? -2.076 -7.234 -4.546 1.00 84.44 225 MET A C 1
ATOM 1852 O O . MET A 1 225 ? -1.304 -8.069 -5.015 1.00 84.44 225 MET A O 1
ATOM 1856 N N . ALA A 1 226 ? -2.711 -7.406 -3.385 1.00 79.56 226 ALA A N 1
ATOM 1857 C CA . ALA A 1 226 ? -2.565 -8.577 -2.522 1.00 79.56 226 ALA A CA 1
ATOM 1858 C C . ALA A 1 226 ? -3.044 -9.866 -3.206 1.00 79.56 226 ALA A C 1
ATOM 1860 O O . ALA A 1 226 ? -2.432 -10.923 -3.066 1.00 79.56 226 ALA A O 1
ATOM 1861 N N . GLY A 1 227 ? -4.099 -9.766 -4.023 1.00 81.38 227 GLY A N 1
ATOM 1862 C CA . GLY A 1 227 ? -4.566 -10.837 -4.905 1.00 81.38 227 GLY A CA 1
ATOM 1863 C C . GLY A 1 227 ? -3.628 -11.150 -6.079 1.00 81.38 227 GLY A C 1
ATOM 1864 O O . GLY A 1 227 ? -3.951 -12.002 -6.906 1.00 81.38 227 GLY A O 1
ATOM 1865 N N . GLY A 1 228 ? -2.481 -10.472 -6.179 1.00 80.94 228 GLY A N 1
ATOM 1866 C CA . GLY A 1 228 ? -1.472 -10.695 -7.207 1.00 80.94 228 GLY A CA 1
ATOM 1867 C C . GLY A 1 228 ? -1.727 -9.948 -8.517 1.00 80.94 228 GLY A C 1
ATOM 1868 O O . GLY A 1 228 ? -1.130 -10.306 -9.535 1.00 80.94 228 GLY A O 1
ATOM 1869 N N . LEU A 1 229 ? -2.589 -8.920 -8.531 1.00 84.62 229 LEU A N 1
ATOM 1870 C CA . LEU A 1 229 ? -2.704 -8.020 -9.680 1.00 84.62 229 LEU A CA 1
ATOM 1871 C C . LEU A 1 229 ? -1.354 -7.339 -9.925 1.00 84.62 229 LEU A C 1
ATOM 1873 O O . LEU A 1 229 ? -0.669 -6.906 -9.001 1.00 84.62 229 LEU A O 1
ATOM 1877 N N . LYS A 1 230 ? -0.982 -7.236 -11.199 1.00 82.50 230 LYS A N 1
ATOM 1878 C CA . LYS A 1 230 ? 0.255 -6.602 -11.646 1.00 82.50 230 LYS A CA 1
ATOM 1879 C C . LYS A 1 230 ? -0.032 -5.642 -12.780 1.00 82.50 230 LYS A C 1
ATOM 1881 O O . LYS A 1 230 ? -0.951 -5.857 -13.573 1.00 82.50 230 LYS A O 1
ATOM 1886 N N . PHE A 1 231 ? 0.790 -4.612 -12.881 1.00 82.06 231 PHE A N 1
ATOM 1887 C CA . PHE A 1 231 ? 0.684 -3.613 -13.927 1.00 82.06 231 PHE A CA 1
ATOM 1888 C C . PHE A 1 231 ? 1.438 -4.077 -15.174 1.00 82.06 231 PHE A C 1
ATOM 1890 O O . PHE A 1 231 ? 2.529 -4.645 -15.098 1.00 82.06 231 PHE A O 1
ATOM 1897 N N . ALA A 1 232 ? 0.836 -3.832 -16.333 1.00 79.25 232 ALA A N 1
ATOM 1898 C CA . ALA A 1 232 ? 1.536 -3.847 -17.608 1.00 79.25 232 ALA A CA 1
ATOM 1899 C C . ALA A 1 232 ? 1.780 -2.388 -17.991 1.00 79.25 232 ALA A C 1
ATOM 1901 O O . ALA A 1 232 ? 0.819 -1.634 -18.143 1.00 79.25 232 ALA A O 1
ATOM 1902 N N . VAL A 1 233 ? 3.046 -1.994 -18.093 1.00 77.75 233 VAL A N 1
ATOM 1903 C CA . VAL A 1 233 ? 3.436 -0.608 -18.360 1.00 77.75 233 VAL A CA 1
ATOM 1904 C C . VAL A 1 233 ? 3.915 -0.506 -19.797 1.00 77.75 233 VAL A C 1
ATOM 1906 O O . VAL A 1 233 ? 4.731 -1.307 -20.244 1.00 77.75 233 VAL A O 1
ATOM 1909 N N . GLY A 1 234 ? 3.413 0.496 -20.510 1.00 79.06 234 GLY A N 1
ATOM 1910 C CA . GLY A 1 234 ? 3.892 0.817 -21.842 1.00 79.06 234 GLY A CA 1
ATOM 1911 C C . GLY A 1 234 ? 3.778 2.304 -22.135 1.00 79.06 234 GLY A C 1
ATOM 1912 O O . GLY A 1 234 ? 2.853 2.967 -21.661 1.00 79.06 234 GLY A O 1
ATOM 1913 N N . PHE A 1 235 ? 4.714 2.819 -22.924 1.00 78.81 235 PHE A N 1
ATOM 1914 C CA . PHE A 1 235 ? 4.729 4.195 -23.397 1.00 78.81 235 PHE A CA 1
ATOM 1915 C C . PHE A 1 235 ? 4.486 4.214 -24.901 1.00 78.81 235 PHE A C 1
ATOM 1917 O O . PHE A 1 235 ? 5.247 3.630 -25.667 1.00 78.81 235 PHE A O 1
ATOM 1924 N N . ALA A 1 236 ? 3.430 4.911 -25.314 1.00 77.19 236 ALA A N 1
ATOM 1925 C CA . ALA A 1 236 ? 3.200 5.260 -26.708 1.00 77.19 236 ALA A CA 1
ATOM 1926 C C . ALA A 1 236 ? 3.713 6.688 -26.947 1.00 77.19 236 ALA A C 1
ATOM 1928 O O . ALA A 1 236 ? 3.238 7.627 -26.308 1.00 77.19 236 ALA A O 1
ATOM 1929 N N . ILE A 1 237 ? 4.695 6.842 -27.830 1.00 76.31 237 ILE A N 1
ATOM 1930 C CA . ILE A 1 237 ? 5.458 8.069 -28.050 1.00 76.31 237 ILE A CA 1
ATOM 1931 C C . ILE A 1 237 ? 5.155 8.600 -29.447 1.00 76.31 237 ILE A C 1
ATOM 1933 O O . ILE A 1 237 ? 5.347 7.897 -30.438 1.00 76.31 237 ILE A O 1
ATOM 1937 N N . ASP A 1 238 ? 4.712 9.853 -29.514 1.00 74.56 238 ASP A N 1
ATOM 1938 C CA . ASP A 1 238 ? 4.558 10.570 -30.777 1.00 74.56 238 ASP A CA 1
ATOM 1939 C C . ASP A 1 238 ? 5.941 10.932 -31.333 1.00 74.56 238 ASP A C 1
ATOM 1941 O O . ASP A 1 238 ? 6.705 11.674 -30.707 1.00 74.56 238 ASP A O 1
ATOM 1945 N N . THR A 1 239 ? 6.270 10.395 -32.503 1.00 69.31 239 THR A N 1
ATOM 1946 C CA . THR A 1 239 ? 7.538 10.638 -33.193 1.00 69.31 239 THR A CA 1
ATOM 1947 C C . THR A 1 239 ? 7.428 11.668 -34.314 1.00 69.31 239 THR A C 1
ATOM 1949 O O . THR A 1 239 ? 8.439 11.978 -34.936 1.00 69.31 239 THR A O 1
ATOM 1952 N N . SER A 1 240 ? 6.250 12.253 -34.566 1.00 65.50 240 SER A N 1
ATOM 1953 C CA . SER A 1 240 ? 6.057 13.266 -35.618 1.00 65.50 240 SER A CA 1
ATOM 1954 C C . SER A 1 240 ? 6.850 14.557 -35.383 1.00 65.50 240 SER A C 1
ATOM 1956 O O . SER A 1 240 ? 7.134 15.284 -36.331 1.00 65.50 240 SER A O 1
ATOM 1958 N N . PHE A 1 241 ? 7.205 14.859 -34.127 1.00 57.53 241 PHE A N 1
ATOM 1959 C CA . PHE A 1 241 ? 7.879 16.105 -33.726 1.00 57.53 241 PHE A CA 1
ATOM 1960 C C . PHE A 1 241 ? 8.999 15.890 -32.685 1.00 57.53 241 PHE A C 1
ATOM 1962 O O . PHE A 1 241 ? 9.443 16.838 -32.032 1.00 57.53 241 PHE A O 1
ATOM 1969 N N . SER A 1 242 ? 9.449 14.646 -32.483 1.00 55.41 242 SER A N 1
ATOM 1970 C CA . SER A 1 242 ? 10.131 14.224 -31.248 1.00 55.41 242 SER A CA 1
ATOM 1971 C C . SER A 1 242 ? 11.522 14.815 -30.997 1.00 55.41 242 SER A C 1
ATOM 1973 O O . SER A 1 242 ? 11.988 14.757 -29.858 1.00 55.41 242 SER A O 1
ATOM 1975 N N . THR A 1 243 ? 12.189 15.422 -31.985 1.00 57.25 243 THR A N 1
ATOM 1976 C CA . THR A 1 243 ? 13.525 16.020 -31.783 1.00 57.25 243 THR A CA 1
ATOM 1977 C C . THR A 1 243 ? 13.506 17.198 -30.802 1.00 57.25 243 THR A C 1
ATOM 1979 O O . THR A 1 243 ? 14.431 17.337 -30.009 1.00 57.25 243 THR A O 1
ATOM 1982 N N . ASN A 1 244 ? 12.419 17.979 -30.746 1.00 58.66 244 ASN A N 1
ATOM 1983 C CA . ASN A 1 244 ? 12.285 19.117 -29.820 1.00 58.66 244 ASN A CA 1
ATOM 1984 C C . ASN A 1 244 ? 11.649 18.760 -28.461 1.00 58.66 244 ASN A C 1
ATOM 1986 O O . ASN A 1 244 ? 11.455 19.640 -27.623 1.00 58.66 244 ASN A O 1
ATOM 1990 N N . CYS A 1 245 ? 11.299 17.492 -28.225 1.00 66.06 245 CYS A N 1
ATOM 1991 C CA . CYS A 1 245 ? 10.606 17.055 -27.005 1.00 66.06 245 CYS A CA 1
ATOM 1992 C C . CYS A 1 245 ? 11.350 15.949 -26.242 1.00 66.06 245 CYS A C 1
ATOM 1994 O O . CYS A 1 245 ? 10.774 15.351 -25.331 1.00 66.06 245 CYS A O 1
ATOM 1996 N N . TYR A 1 246 ? 12.622 15.690 -26.578 1.00 74.56 246 TYR A N 1
ATOM 1997 C CA . TYR A 1 246 ? 13.436 14.643 -25.954 1.00 74.56 246 TYR A CA 1
ATOM 1998 C C . TYR A 1 246 ? 13.420 14.709 -24.424 1.00 74.56 246 TYR A C 1
ATOM 2000 O O . TYR A 1 246 ? 13.121 13.707 -23.772 1.00 74.56 246 TYR A O 1
ATOM 2008 N N . ASP A 1 247 ? 13.680 15.888 -23.858 1.00 76.88 247 ASP A N 1
ATOM 2009 C CA . ASP A 1 247 ? 13.749 16.078 -22.407 1.00 76.88 247 ASP A CA 1
ATOM 2010 C C . ASP A 1 247 ? 12.401 15.805 -21.731 1.00 76.88 247 ASP A C 1
ATOM 2012 O O . ASP A 1 247 ? 12.342 15.190 -20.667 1.00 76.88 247 ASP A O 1
ATOM 2016 N N . LEU A 1 248 ? 11.299 16.208 -22.372 1.00 79.38 248 LEU A N 1
ATOM 2017 C CA . LEU A 1 248 ? 9.952 15.993 -21.850 1.00 79.38 248 LEU A CA 1
ATOM 2018 C C . LEU A 1 248 ? 9.582 14.507 -21.856 1.00 79.38 248 LEU A C 1
ATOM 2020 O O . LEU A 1 248 ? 9.108 13.994 -20.844 1.00 79.38 248 LEU A O 1
ATOM 2024 N N . VAL A 1 249 ? 9.813 13.812 -22.974 1.00 79.25 249 VAL A N 1
ATOM 2025 C CA . VAL A 1 249 ? 9.514 12.378 -23.099 1.00 79.25 249 VAL A CA 1
ATOM 2026 C C . VAL A 1 249 ? 10.397 11.567 -22.154 1.00 79.25 249 VAL A C 1
ATOM 2028 O O . VAL A 1 249 ? 9.887 10.714 -21.430 1.00 79.25 249 VAL A O 1
ATOM 2031 N N . SER A 1 250 ? 11.689 11.892 -22.076 1.00 82.56 250 SER A N 1
ATOM 2032 C CA . SER A 1 250 ? 12.618 11.261 -21.134 1.00 82.56 250 SER A CA 1
ATOM 2033 C C . SER A 1 250 ? 12.176 11.486 -19.687 1.00 82.56 250 SER A C 1
ATOM 2035 O O . SER A 1 250 ? 12.117 10.544 -18.905 1.00 82.56 250 SER A O 1
ATOM 2037 N N . SER A 1 251 ? 11.766 12.703 -19.322 1.00 83.81 251 SER A N 1
ATOM 2038 C CA . SER A 1 251 ? 11.233 12.987 -17.984 1.00 83.81 251 SER A CA 1
ATOM 2039 C C . SER A 1 251 ? 9.958 12.187 -17.679 1.00 83.81 251 SER A C 1
ATOM 2041 O O . SER A 1 251 ? 9.790 11.684 -16.565 1.00 83.81 251 SER A O 1
ATOM 2043 N N . CYS A 1 252 ? 9.070 12.005 -18.661 1.00 84.31 252 CYS A N 1
ATOM 2044 C CA . CYS A 1 252 ? 7.873 11.176 -18.513 1.00 84.31 252 CYS A CA 1
ATOM 2045 C C . CYS A 1 252 ? 8.206 9.689 -18.332 1.00 84.31 252 CYS A C 1
ATOM 2047 O O . CYS A 1 252 ? 7.684 9.073 -17.404 1.00 84.31 252 CYS A O 1
ATOM 2049 N N . ILE A 1 253 ? 9.086 9.121 -19.164 1.00 84.44 253 ILE A N 1
ATOM 2050 C CA . ILE A 1 253 ? 9.520 7.722 -19.026 1.00 84.44 253 ILE A CA 1
ATOM 2051 C C . ILE A 1 253 ? 10.201 7.521 -17.670 1.00 84.44 253 ILE A C 1
ATOM 2053 O O . ILE A 1 253 ? 9.891 6.559 -16.973 1.00 84.44 253 ILE A O 1
ATOM 2057 N N . ALA A 1 254 ? 11.066 8.451 -17.255 1.00 85.56 254 ALA A N 1
ATOM 2058 C CA . ALA A 1 254 ? 11.743 8.385 -15.966 1.00 85.56 254 ALA A CA 1
ATOM 2059 C C . ALA A 1 254 ? 10.743 8.412 -14.803 1.00 85.56 254 ALA A C 1
ATOM 2061 O O . ALA A 1 254 ? 10.733 7.505 -13.979 1.00 85.56 254 ALA A O 1
ATOM 2062 N N . SER A 1 255 ? 9.866 9.417 -14.750 1.00 84.00 255 SER A N 1
ATOM 2063 C CA . SER A 1 255 ? 8.929 9.597 -13.633 1.00 84.00 255 SER A CA 1
ATOM 2064 C C . SER A 1 255 ? 7.908 8.460 -13.524 1.00 84.00 255 SER A C 1
ATOM 2066 O O . SER A 1 255 ? 7.807 7.822 -12.476 1.00 84.00 255 SER A O 1
ATOM 2068 N N . PHE A 1 256 ? 7.177 8.162 -14.601 1.00 85.88 256 PHE A N 1
ATOM 2069 C CA . PHE A 1 256 ? 6.161 7.108 -14.586 1.00 85.88 256 PHE A CA 1
ATOM 2070 C C . PHE A 1 256 ? 6.774 5.713 -14.573 1.00 85.88 256 PHE A C 1
ATOM 2072 O O . PHE A 1 256 ? 6.272 4.840 -13.873 1.00 85.88 256 PHE A O 1
ATOM 2079 N N . GLY A 1 257 ? 7.856 5.491 -15.319 1.00 84.62 257 GLY A N 1
ATOM 2080 C CA . GLY A 1 257 ? 8.519 4.194 -15.365 1.00 84.62 257 GLY A CA 1
ATOM 2081 C C . GLY A 1 257 ? 9.079 3.825 -13.997 1.00 84.62 257 GLY A C 1
ATOM 2082 O O . GLY A 1 257 ? 8.797 2.738 -13.505 1.00 84.62 257 GLY A O 1
ATOM 2083 N N . SER A 1 258 ? 9.767 4.763 -13.340 1.00 84.19 258 SER A N 1
ATOM 2084 C CA . SER A 1 258 ? 10.291 4.564 -11.990 1.00 84.19 258 SER A CA 1
ATOM 2085 C C . SER A 1 258 ? 9.168 4.298 -10.981 1.00 84.19 258 SER A C 1
ATOM 2087 O O . SER A 1 258 ? 9.313 3.423 -10.133 1.00 84.19 258 SER A O 1
ATOM 2089 N N . LEU A 1 259 ? 8.036 5.010 -11.057 1.00 85.50 259 LEU A N 1
ATOM 2090 C CA . LEU A 1 259 ? 6.895 4.795 -10.159 1.00 85.50 259 LEU A CA 1
ATOM 2091 C C . LEU A 1 259 ? 6.247 3.416 -10.352 1.00 85.50 259 LEU A C 1
ATOM 2093 O O . LEU A 1 259 ? 5.974 2.710 -9.385 1.00 85.50 259 LEU A O 1
ATOM 2097 N N . LEU A 1 260 ? 5.967 3.052 -11.603 1.00 85.88 260 LEU A N 1
ATOM 2098 C CA . LEU A 1 260 ? 5.122 1.905 -11.916 1.00 85.88 260 LEU A CA 1
ATOM 2099 C C . LEU A 1 260 ? 5.888 0.585 -11.955 1.00 85.88 260 LEU A C 1
ATOM 2101 O O . LEU A 1 260 ? 5.263 -0.455 -11.768 1.00 85.88 260 LEU A O 1
ATOM 2105 N N . GLU A 1 261 ? 7.207 0.596 -12.175 1.00 81.25 261 GLU A N 1
ATOM 2106 C CA . GLU A 1 261 ? 7.987 -0.634 -12.368 1.00 81.25 261 GLU A CA 1
ATOM 2107 C C . GLU A 1 261 ? 7.875 -1.629 -11.204 1.00 81.25 261 GLU A C 1
ATOM 2109 O O . GLU A 1 261 ? 7.841 -2.836 -11.444 1.00 81.25 261 GLU A O 1
ATOM 2114 N N . ASN A 1 262 ? 7.729 -1.154 -9.963 1.00 79.75 262 ASN A N 1
ATOM 2115 C CA . ASN A 1 262 ? 7.606 -2.020 -8.784 1.00 79.75 262 ASN A CA 1
ATOM 2116 C C . ASN A 1 262 ? 6.240 -2.718 -8.693 1.00 79.75 262 ASN A C 1
ATOM 2118 O O . ASN A 1 262 ? 6.114 -3.759 -8.055 1.00 79.75 262 ASN A O 1
ATOM 2122 N N . TYR A 1 263 ? 5.233 -2.200 -9.399 1.00 85.00 263 TYR A N 1
ATOM 2123 C CA . TYR A 1 263 ? 3.912 -2.817 -9.520 1.00 85.00 263 TYR A CA 1
ATOM 2124 C C . TYR A 1 263 ? 3.837 -3.818 -10.688 1.00 85.00 263 TYR A C 1
ATOM 2126 O O . TYR A 1 263 ? 2.795 -4.445 -10.899 1.00 85.00 263 TYR A O 1
ATOM 2134 N N . THR A 1 264 ? 4.904 -3.974 -11.484 1.00 77.00 264 THR A N 1
ATOM 2135 C CA . THR A 1 264 ? 4.871 -4.776 -12.718 1.00 77.00 264 THR A CA 1
ATOM 2136 C C . THR A 1 264 ? 5.058 -6.279 -12.509 1.00 77.00 264 THR A C 1
ATOM 2138 O O . THR A 1 264 ? 5.449 -6.772 -11.454 1.00 77.00 264 THR A O 1
ATOM 2141 N N . ARG A 1 265 ? 4.711 -7.035 -13.559 1.00 60.94 265 ARG A N 1
ATOM 2142 C CA . ARG A 1 265 ? 4.493 -8.490 -13.571 1.00 60.94 265 ARG A CA 1
ATOM 2143 C C . ARG A 1 265 ? 5.744 -9.364 -13.387 1.00 60.94 265 ARG A C 1
ATOM 2145 O O . ARG A 1 265 ? 5.591 -10.579 -13.320 1.00 60.94 265 ARG A O 1
ATOM 2152 N N . SER A 1 266 ? 6.957 -8.818 -13.324 1.00 55.16 266 SER A N 1
ATOM 2153 C CA . SER A 1 266 ? 8.158 -9.652 -13.435 1.00 55.16 266 SER A CA 1
ATOM 2154 C C . SER A 1 266 ? 9.340 -9.149 -12.617 1.00 55.16 266 SER A C 1
ATOM 2156 O O . SER A 1 266 ? 9.561 -7.945 -12.511 1.00 55.16 266 SER A O 1
ATOM 2158 N N . SER A 1 267 ? 10.183 -10.089 -12.178 1.00 54.62 267 SER A N 1
ATOM 2159 C CA . SER A 1 267 ? 11.579 -9.839 -11.794 1.00 54.62 267 SER A CA 1
ATOM 2160 C C . SER A 1 267 ? 12.371 -9.082 -12.872 1.00 54.62 267 SER A C 1
ATOM 2162 O O . SER A 1 267 ? 13.427 -8.531 -12.581 1.00 54.62 267 SER A O 1
ATOM 2164 N N . THR A 1 268 ? 11.855 -9.034 -14.105 1.00 52.88 268 THR A N 1
ATOM 2165 C CA . THR A 1 268 ? 12.428 -8.325 -15.254 1.00 52.88 268 THR A CA 1
ATOM 2166 C C . THR A 1 268 ? 11.847 -6.928 -15.507 1.00 52.88 268 THR A C 1
ATOM 2168 O O . THR A 1 268 ? 12.330 -6.262 -16.411 1.00 52.88 268 THR A O 1
ATOM 2171 N N . LYS A 1 269 ? 10.846 -6.449 -14.745 1.00 68.31 269 LYS A N 1
ATOM 2172 C CA . LYS A 1 269 ? 10.315 -5.067 -14.844 1.00 68.31 269 LYS A CA 1
ATOM 2173 C C . LYS A 1 269 ? 10.024 -4.594 -16.286 1.00 68.31 269 LYS A C 1
ATOM 2175 O O . LYS A 1 269 ? 10.481 -3.534 -16.701 1.00 68.31 269 LYS A O 1
ATOM 2180 N N . LEU A 1 270 ? 9.310 -5.401 -17.073 1.00 68.06 270 LEU A N 1
ATOM 2181 C CA . LEU A 1 270 ? 9.139 -5.151 -18.511 1.00 68.06 270 LEU A CA 1
ATOM 2182 C C . LEU A 1 270 ? 8.315 -3.888 -18.804 1.00 68.06 270 LEU A C 1
ATOM 2184 O O . LEU A 1 270 ? 7.218 -3.723 -18.263 1.00 68.06 270 LEU A O 1
ATOM 2188 N N . ILE A 1 271 ? 8.831 -3.046 -19.702 1.00 73.19 271 ILE A N 1
ATOM 2189 C CA . ILE A 1 271 ? 8.167 -1.846 -20.223 1.00 73.19 271 ILE A CA 1
ATOM 2190 C C . ILE A 1 271 ? 8.122 -1.903 -21.756 1.00 73.19 271 ILE A C 1
ATOM 2192 O O . ILE A 1 271 ? 9.158 -2.052 -22.418 1.00 73.19 271 ILE A O 1
ATOM 2196 N N . ASP A 1 272 ? 6.916 -1.746 -22.308 1.00 75.00 272 ASP A N 1
ATOM 2197 C CA . ASP A 1 272 ? 6.668 -1.686 -23.753 1.00 75.00 272 ASP A CA 1
ATOM 2198 C C . ASP A 1 272 ? 6.904 -0.255 -24.270 1.00 75.00 272 ASP A C 1
ATOM 2200 O O . ASP A 1 272 ? 6.340 0.695 -23.725 1.00 75.00 272 ASP A O 1
ATOM 2204 N N . LEU A 1 273 ? 7.687 -0.070 -25.337 1.00 73.38 273 LEU A N 1
ATOM 2205 C CA . LEU A 1 273 ? 7.853 1.233 -25.989 1.00 73.38 273 LEU A CA 1
ATOM 2206 C C . LEU A 1 273 ? 7.317 1.170 -27.416 1.00 73.38 273 LEU A C 1
ATOM 2208 O O . LEU A 1 273 ? 7.765 0.369 -28.232 1.00 73.38 273 LEU A O 1
ATOM 2212 N N . ILE A 1 274 ? 6.357 2.033 -27.728 1.00 74.31 274 ILE A N 1
ATOM 2213 C CA . ILE A 1 274 ? 5.679 2.068 -29.023 1.00 74.31 274 ILE A CA 1
ATOM 2214 C C . ILE A 1 274 ? 5.793 3.478 -29.587 1.00 74.31 274 ILE A C 1
ATOM 2216 O O . ILE A 1 274 ? 5.422 4.438 -28.925 1.00 74.31 274 ILE A O 1
ATOM 2220 N N . GLY A 1 275 ? 6.281 3.612 -30.812 1.00 72.56 275 GLY A N 1
ATOM 2221 C CA . GLY A 1 275 ? 6.316 4.872 -31.546 1.00 72.56 275 GLY A CA 1
ATOM 2222 C C . GLY A 1 275 ? 5.087 4.998 -32.435 1.00 72.56 275 GLY A C 1
ATOM 2223 O O . GLY A 1 275 ? 4.597 3.988 -32.944 1.00 72.56 275 GLY A O 1
ATOM 2224 N N . PHE A 1 276 ? 4.583 6.212 -32.637 1.00 69.31 276 PHE A N 1
ATOM 2225 C CA . PHE A 1 276 ? 3.573 6.500 -33.653 1.00 69.31 276 PHE A CA 1
ATOM 2226 C C . PHE A 1 276 ? 3.849 7.831 -34.354 1.00 69.31 276 PHE A C 1
ATOM 2228 O O . PHE A 1 276 ? 4.295 8.781 -33.722 1.00 69.31 276 PHE A O 1
ATOM 2235 N N . ASP A 1 277 ? 3.562 7.906 -35.656 1.00 68.50 277 ASP A N 1
ATOM 2236 C CA . ASP A 1 277 ? 3.752 9.111 -36.472 1.00 68.50 277 ASP A CA 1
ATOM 2237 C C . ASP A 1 277 ? 2.450 9.467 -37.205 1.00 68.50 277 ASP A C 1
ATOM 2239 O O . ASP A 1 277 ? 1.921 8.695 -38.007 1.00 68.50 277 ASP A O 1
ATOM 2243 N N . THR A 1 278 ? 1.922 10.651 -36.910 1.00 57.94 278 THR A N 1
ATOM 2244 C CA . THR A 1 278 ? 0.689 11.207 -37.480 1.00 57.94 278 THR A CA 1
ATOM 2245 C C . THR A 1 278 ? 0.918 12.092 -38.710 1.00 57.94 278 THR A C 1
ATOM 2247 O O . THR A 1 278 ? -0.040 12.426 -39.410 1.00 57.94 278 THR A O 1
ATOM 2250 N N . SER A 1 279 ? 2.167 12.461 -39.008 1.00 54.31 279 SER A N 1
ATOM 2251 C CA . SER A 1 279 ? 2.521 13.397 -40.084 1.00 54.31 279 SER A CA 1
ATOM 2252 C C . SER A 1 279 ? 2.608 12.735 -41.467 1.00 54.31 279 SER A C 1
ATOM 2254 O O . SER A 1 279 ? 2.430 13.392 -42.499 1.00 54.31 279 SER A O 1
ATOM 2256 N N . ASN A 1 280 ? 2.819 11.417 -41.512 1.00 49.78 280 ASN A N 1
ATOM 2257 C CA . ASN A 1 280 ? 3.072 10.689 -42.750 1.00 49.78 280 ASN A CA 1
ATOM 2258 C C . ASN A 1 280 ? 1.768 10.179 -43.404 1.00 49.78 280 ASN A C 1
ATOM 2260 O O . ASN A 1 280 ? 1.314 9.050 -43.217 1.00 49.78 280 ASN A O 1
ATOM 2264 N N . THR A 1 281 ? 1.150 11.037 -44.219 1.00 43.84 281 THR A N 1
ATOM 2265 C CA . THR A 1 281 ? -0.138 10.801 -44.909 1.00 43.84 281 THR A CA 1
ATOM 2266 C C . THR A 1 281 ? -0.121 9.710 -45.998 1.00 43.84 281 THR A C 1
ATOM 2268 O O . THR A 1 281 ? -1.169 9.396 -46.561 1.00 43.84 281 THR A O 1
ATOM 2271 N N . LYS A 1 282 ? 1.023 9.072 -46.294 1.00 45.56 282 LYS A N 1
ATOM 2272 C CA . LYS A 1 282 ? 1.109 7.941 -47.247 1.00 45.56 282 LYS A CA 1
ATOM 2273 C C . LYS A 1 282 ? 0.517 6.624 -46.724 1.00 45.56 282 LYS A C 1
ATOM 2275 O O . LYS A 1 282 ? 0.274 5.724 -47.521 1.00 45.56 282 LYS A O 1
ATOM 2280 N N . TYR A 1 283 ? 0.227 6.522 -45.427 1.00 48.72 283 TYR A N 1
ATOM 2281 C CA . TYR A 1 283 ? -0.339 5.322 -44.791 1.00 48.72 283 TYR A CA 1
ATOM 2282 C C . TYR A 1 283 ? -1.881 5.308 -44.748 1.00 48.72 283 TYR A C 1
ATOM 2284 O O . TYR A 1 283 ? -2.494 4.548 -44.000 1.00 48.72 283 TYR A O 1
ATOM 2292 N N . ILE A 1 284 ? -2.542 6.119 -45.584 1.00 40.53 284 ILE A N 1
ATOM 2293 C CA . ILE A 1 284 ? -4.005 6.126 -45.768 1.00 40.53 284 ILE A CA 1
ATOM 2294 C C . ILE A 1 284 ? -4.395 5.017 -46.765 1.00 40.53 284 ILE A C 1
ATOM 2296 O O . ILE A 1 284 ? -4.947 5.280 -47.829 1.00 40.53 284 ILE A O 1
ATOM 2300 N N . ALA A 1 285 ? -4.044 3.765 -46.465 1.00 39.81 285 ALA A N 1
ATOM 2301 C CA . ALA A 1 285 ? -4.513 2.595 -47.218 1.00 39.81 285 ALA A CA 1
ATOM 2302 C C . ALA A 1 285 ? -4.349 1.278 -46.431 1.00 39.81 285 ALA A C 1
ATOM 2304 O O . ALA A 1 285 ? -3.847 0.297 -46.966 1.00 39.81 285 ALA A O 1
ATOM 2305 N N . GLY A 1 286 ? -4.808 1.250 -45.176 1.00 45.75 286 GLY A N 1
ATOM 2306 C CA . GLY A 1 286 ? -4.998 0.008 -44.415 1.00 45.75 286 GLY A CA 1
ATOM 2307 C C . GLY A 1 286 ? -3.780 -0.439 -43.599 1.00 45.75 286 GLY A C 1
ATOM 2308 O O . GLY A 1 286 ? -2.788 -0.902 -44.144 1.00 45.75 286 GLY A O 1
ATOM 2309 N N . ASP A 1 287 ? -3.935 -0.360 -42.277 1.00 46.84 287 ASP A N 1
ATOM 2310 C CA . ASP A 1 287 ? -3.167 -1.056 -41.236 1.00 46.84 287 ASP A CA 1
ATOM 2311 C C . ASP A 1 287 ? -1.716 -0.607 -40.944 1.00 46.84 287 ASP A C 1
ATOM 2313 O O . ASP A 1 287 ? -0.753 -1.264 -41.325 1.00 46.84 287 ASP A O 1
ATOM 2317 N N . LYS A 1 288 ? -1.606 0.436 -40.097 1.00 51.59 288 LYS A N 1
ATOM 2318 C CA . LYS A 1 288 ? -0.823 0.535 -38.829 1.00 51.59 288 LYS A CA 1
ATOM 2319 C C . LYS A 1 288 ? -0.066 1.866 -38.685 1.00 51.59 288 LYS A C 1
ATOM 2321 O O . LYS A 1 288 ? 0.830 2.171 -39.456 1.00 51.59 288 LYS A O 1
ATOM 2326 N N . TYR A 1 289 ? -0.403 2.607 -37.623 1.00 55.56 289 TYR A N 1
ATOM 2327 C CA . TYR A 1 289 ? 0.213 3.883 -37.213 1.00 55.56 289 TYR A CA 1
ATOM 2328 C C . TYR A 1 289 ? 1.302 3.720 -36.140 1.00 55.56 289 TYR A C 1
ATOM 2330 O O . TYR A 1 289 ? 1.797 4.712 -35.622 1.00 55.56 289 TYR A O 1
ATOM 2338 N N . THR A 1 290 ? 1.632 2.487 -35.752 1.00 55.59 290 THR A N 1
ATOM 2339 C CA . THR A 1 290 ? 2.466 2.190 -34.580 1.00 55.59 290 THR A CA 1
ATOM 2340 C C . THR A 1 290 ? 3.611 1.255 -34.937 1.00 55.59 290 THR A C 1
ATOM 2342 O O . THR A 1 290 ? 3.382 0.268 -35.639 1.00 55.59 290 THR A O 1
ATOM 2345 N N . PHE A 1 291 ? 4.797 1.503 -34.392 1.00 61.38 291 PHE A N 1
ATOM 2346 C CA . PHE A 1 291 ? 5.978 0.652 -34.541 1.00 61.38 291 PHE A CA 1
ATOM 2347 C C . PHE A 1 291 ? 6.628 0.378 -33.181 1.00 61.38 291 PHE A C 1
ATOM 2349 O O . PHE A 1 291 ? 6.511 1.173 -32.250 1.00 61.38 291 PHE A O 1
ATOM 2356 N N . ASP A 1 292 ? 7.266 -0.784 -33.053 1.00 64.56 292 ASP A N 1
ATOM 2357 C CA . ASP A 1 292 ? 7.972 -1.185 -31.833 1.00 64.56 292 ASP A CA 1
ATOM 2358 C C . ASP A 1 292 ? 9.298 -0.418 -31.723 1.00 64.56 292 ASP A C 1
ATOM 2360 O O . ASP A 1 292 ? 10.121 -0.460 -32.643 1.00 64.56 292 ASP A O 1
ATOM 2364 N N . LEU A 1 293 ? 9.489 0.298 -30.614 1.00 64.50 293 LEU A N 1
ATOM 2365 C CA . LEU A 1 293 ? 10.719 1.035 -30.318 1.00 64.50 293 LEU A CA 1
ATOM 2366 C C . LEU A 1 293 ? 11.754 0.166 -29.590 1.00 64.50 293 LEU A C 1
ATOM 2368 O O . LEU A 1 293 ? 12.885 0.604 -29.407 1.00 64.50 293 LEU A O 1
ATOM 2372 N N . ASN A 1 294 ? 11.423 -1.070 -29.214 1.00 61.97 294 ASN A N 1
ATOM 2373 C CA . ASN A 1 294 ? 12.326 -1.968 -28.491 1.00 61.97 294 ASN A CA 1
ATOM 2374 C C . ASN A 1 294 ? 13.401 -2.642 -29.386 1.00 61.97 294 ASN A C 1
ATOM 2376 O O . ASN A 1 294 ? 14.046 -3.590 -28.944 1.00 61.97 294 ASN A O 1
ATOM 2380 N N . ASP A 1 295 ? 13.594 -2.159 -30.625 1.00 54.50 295 ASP A N 1
ATOM 2381 C CA . ASP A 1 295 ? 14.634 -2.514 -31.621 1.00 54.50 295 ASP A CA 1
ATOM 2382 C C . ASP A 1 295 ? 15.136 -3.971 -31.552 1.00 54.50 295 ASP A C 1
ATOM 2384 O O . ASP A 1 295 ? 16.301 -4.235 -31.259 1.00 54.50 295 ASP A O 1
ATOM 2388 N N . GLY A 1 296 ? 14.245 -4.939 -31.802 1.00 49.62 296 GLY A N 1
ATOM 2389 C CA . GLY A 1 296 ? 14.632 -6.330 -32.066 1.00 49.62 296 GLY A CA 1
ATOM 2390 C C . GLY A 1 296 ? 15.350 -7.067 -30.928 1.00 49.62 296 GLY A C 1
ATOM 2391 O O . GLY A 1 296 ? 15.936 -8.120 -31.179 1.00 49.62 296 GLY A O 1
ATOM 2392 N N . ILE A 1 297 ? 15.307 -6.568 -29.687 1.00 50.91 297 ILE A N 1
ATOM 2393 C CA . ILE A 1 297 ? 15.680 -7.371 -28.516 1.00 50.91 297 ILE A CA 1
ATOM 2394 C C . ILE A 1 297 ? 14.742 -8.584 -28.523 1.00 50.91 297 ILE A C 1
ATOM 2396 O O . ILE A 1 297 ? 13.527 -8.400 -28.585 1.00 50.91 297 ILE A O 1
ATOM 2400 N N . GLU A 1 298 ? 15.293 -9.804 -28.501 1.00 44.59 298 GLU A N 1
ATOM 2401 C CA . GLU A 1 298 ? 14.603 -11.082 -28.792 1.00 44.59 298 GLU A CA 1
ATOM 2402 C C . GLU A 1 298 ? 13.338 -11.369 -27.944 1.00 44.59 298 GLU A C 1
ATOM 2404 O O . GLU A 1 298 ? 12.629 -12.340 -28.197 1.00 44.59 298 GLU A O 1
ATOM 2409 N N . GLU A 1 299 ? 12.995 -10.491 -26.999 1.00 47.19 299 GLU A N 1
ATOM 2410 C CA . GLU A 1 299 ? 11.773 -10.523 -26.199 1.00 47.19 299 GLU A CA 1
ATOM 2411 C C . GLU A 1 299 ? 11.049 -9.160 -26.095 1.00 47.19 299 GLU A C 1
ATOM 2413 O O . GLU A 1 299 ? 10.533 -8.843 -25.036 1.00 47.19 299 GLU A O 1
ATOM 2418 N N . HIS A 1 300 ? 10.967 -8.331 -27.146 1.00 48.38 300 HIS A N 1
ATOM 2419 C CA . HIS A 1 300 ? 9.984 -7.221 -27.288 1.00 48.38 300 HIS A CA 1
ATOM 2420 C C . HIS A 1 300 ? 9.804 -6.237 -26.105 1.00 48.38 300 HIS A C 1
ATOM 2422 O O . HIS A 1 300 ? 8.806 -5.519 -26.054 1.00 48.38 300 HIS A O 1
ATOM 2428 N N . THR A 1 301 ? 10.724 -6.165 -25.143 1.00 52.56 301 THR A N 1
ATOM 2429 C CA . THR A 1 301 ? 10.501 -5.473 -23.869 1.00 52.56 301 THR A CA 1
ATOM 2430 C C . THR A 1 301 ? 11.807 -4.938 -23.293 1.00 52.56 301 THR A C 1
ATOM 2432 O O . THR A 1 301 ? 12.841 -5.606 -23.310 1.00 52.56 301 THR A O 1
ATOM 2435 N N . THR A 1 302 ? 11.774 -3.707 -22.779 1.00 53.72 302 THR A N 1
ATOM 2436 C CA . THR A 1 302 ? 12.900 -3.143 -22.018 1.00 53.72 302 THR A CA 1
ATOM 2437 C C . THR A 1 302 ? 12.810 -3.562 -20.553 1.00 53.72 302 THR A C 1
ATOM 2439 O O . THR A 1 302 ? 11.729 -3.544 -19.965 1.00 53.72 302 THR A O 1
ATOM 2442 N N . ILE A 1 303 ? 13.942 -3.965 -19.967 1.00 64.12 303 ILE A N 1
ATOM 2443 C CA . ILE A 1 303 ? 14.049 -4.331 -18.547 1.00 64.12 303 ILE A CA 1
ATOM 2444 C C . ILE A 1 303 ? 14.194 -3.044 -17.730 1.00 64.12 303 ILE A C 1
ATOM 2446 O O . ILE A 1 303 ? 15.282 -2.476 -17.647 1.00 64.12 303 ILE A O 1
ATOM 2450 N N . GLY A 1 304 ? 13.101 -2.588 -17.126 1.00 70.50 304 GLY A N 1
ATOM 2451 C CA . GLY A 1 304 ? 13.068 -1.402 -16.275 1.00 70.50 304 GLY A CA 1
ATOM 2452 C C . GLY A 1 304 ? 13.101 -0.074 -17.036 1.00 70.50 304 GLY A C 1
ATOM 2453 O O . GLY A 1 304 ? 13.436 0.018 -18.220 1.00 70.50 304 GLY A O 1
ATOM 2454 N N . HIS A 1 305 ? 12.744 0.994 -16.323 1.00 80.12 305 HIS A N 1
ATOM 2455 C CA . HIS A 1 305 ? 12.621 2.333 -16.907 1.00 80.12 305 HIS A CA 1
ATOM 2456 C C . HIS A 1 305 ? 13.955 2.920 -17.390 1.00 80.12 305 HIS A C 1
ATOM 2458 O O . HIS A 1 305 ? 13.970 3.666 -18.366 1.00 80.12 305 HIS A O 1
ATOM 2464 N N . GLU A 1 306 ? 15.080 2.560 -16.769 1.00 81.25 306 GLU A N 1
ATOM 2465 C CA . GLU A 1 306 ? 16.411 2.994 -17.212 1.00 81.25 306 GLU A CA 1
ATOM 2466 C C . GLU A 1 306 ? 16.745 2.466 -18.609 1.00 81.25 306 GLU A C 1
ATOM 2468 O O . GLU A 1 306 ? 17.209 3.219 -19.467 1.00 81.25 306 GLU A O 1
ATOM 2473 N N . LYS A 1 307 ? 16.437 1.189 -18.882 1.00 77.81 307 LYS A N 1
ATOM 2474 C CA . LYS A 1 307 ? 16.651 0.617 -20.212 1.00 77.81 307 LYS A CA 1
ATOM 2475 C C . LYS A 1 307 ? 15.693 1.215 -21.236 1.00 77.81 307 LYS A C 1
ATOM 2477 O O . LYS A 1 307 ? 16.089 1.431 -22.382 1.00 77.81 307 LYS A O 1
ATOM 2482 N N . ALA A 1 308 ? 14.465 1.532 -20.826 1.00 78.00 308 ALA A N 1
ATOM 2483 C CA . ALA A 1 308 ? 13.513 2.256 -21.660 1.00 78.00 308 ALA A CA 1
ATOM 2484 C C . ALA A 1 308 ? 14.051 3.641 -22.075 1.00 78.00 308 ALA A C 1
ATOM 2486 O O . ALA A 1 308 ? 14.001 4.004 -23.251 1.00 78.00 308 ALA A O 1
ATOM 2487 N N . LEU A 1 309 ? 14.640 4.384 -21.131 1.00 81.06 309 LEU A N 1
ATOM 2488 C CA . LEU A 1 309 ? 15.291 5.673 -21.389 1.00 81.06 309 LEU A CA 1
ATOM 2489 C C . LEU A 1 309 ? 16.489 5.545 -22.332 1.00 81.06 309 LEU A C 1
ATOM 2491 O O . LEU A 1 309 ? 16.601 6.316 -23.282 1.00 81.06 309 LEU A O 1
ATOM 2495 N N . GLU A 1 310 ? 17.371 4.570 -22.101 1.00 78.56 310 GLU A N 1
ATOM 2496 C CA . GLU A 1 310 ? 18.536 4.322 -22.961 1.00 78.56 310 GLU A CA 1
ATOM 2497 C C . GLU A 1 310 ? 18.113 3.981 -24.398 1.00 78.56 310 GLU A C 1
ATOM 2499 O O . GLU A 1 310 ? 18.682 4.496 -25.367 1.00 78.56 310 GLU A O 1
ATOM 2504 N N . THR A 1 311 ? 17.084 3.143 -24.534 1.00 76.25 311 THR A N 1
ATOM 2505 C CA . THR A 1 311 ? 16.523 2.726 -25.825 1.00 76.25 311 THR A CA 1
ATOM 2506 C C . THR A 1 311 ? 15.955 3.932 -26.568 1.00 76.25 311 THR A C 1
ATOM 2508 O O . THR A 1 311 ? 16.330 4.181 -27.715 1.00 76.25 311 THR A O 1
ATOM 2511 N N . TYR A 1 312 ? 15.150 4.758 -25.891 1.00 77.19 312 TYR A N 1
ATOM 2512 C CA . TYR A 1 312 ? 14.634 6.005 -26.456 1.00 77.19 312 TYR A CA 1
ATOM 2513 C C . TYR A 1 312 ? 15.755 6.984 -26.854 1.00 77.19 312 TYR A C 1
ATOM 2515 O O . TYR A 1 312 ? 15.750 7.521 -27.964 1.00 77.19 312 TYR A O 1
ATOM 2523 N N . GLY A 1 313 ? 16.764 7.165 -25.996 1.00 73.81 313 GLY A N 1
ATOM 2524 C CA . GLY A 1 313 ? 17.941 7.996 -26.273 1.00 73.81 313 GLY A CA 1
ATOM 2525 C C . GLY A 1 313 ? 18.735 7.544 -27.494 1.00 73.81 313 GLY A C 1
ATOM 2526 O O . GLY A 1 313 ? 19.162 8.370 -28.301 1.00 73.81 313 GLY A O 1
ATOM 2527 N N . THR A 1 314 ? 18.901 6.235 -27.668 1.00 71.50 314 THR A N 1
ATOM 2528 C CA . THR A 1 314 ? 19.603 5.659 -28.821 1.00 71.50 314 THR A CA 1
ATOM 2529 C C . THR A 1 314 ? 18.819 5.864 -30.115 1.00 71.50 314 THR A C 1
ATOM 2531 O O . THR A 1 314 ? 19.410 6.211 -31.135 1.00 71.50 314 THR A O 1
ATOM 2534 N N . LEU A 1 315 ? 17.495 5.698 -30.075 1.00 67.25 315 LEU A N 1
ATOM 2535 C CA . LEU A 1 315 ? 16.621 5.911 -31.229 1.00 67.25 315 LEU A CA 1
ATOM 2536 C C . LEU A 1 315 ? 16.659 7.360 -31.713 1.00 67.25 315 LEU A C 1
ATOM 2538 O O . LEU A 1 315 ? 16.888 7.597 -32.894 1.00 67.25 315 LEU A O 1
ATOM 2542 N N . ILE A 1 316 ? 16.510 8.330 -30.807 1.00 65.38 316 ILE A N 1
ATOM 2543 C CA . ILE A 1 316 ? 16.550 9.755 -31.167 1.00 65.38 316 ILE A CA 1
ATOM 2544 C C . ILE A 1 316 ? 17.917 10.148 -31.741 1.00 65.38 316 ILE A C 1
ATOM 2546 O O . ILE A 1 316 ? 17.960 10.845 -32.747 1.00 65.38 316 ILE A O 1
ATOM 2550 N N . ARG A 1 317 ? 19.027 9.642 -31.186 1.00 62.69 317 ARG A N 1
ATOM 2551 C CA . ARG A 1 317 ? 20.373 9.894 -31.737 1.00 62.69 317 ARG A CA 1
ATOM 2552 C C . ARG A 1 317 ? 20.593 9.255 -33.109 1.00 62.69 317 ARG A C 1
ATOM 2554 O O . ARG A 1 317 ? 21.223 9.875 -33.956 1.00 62.69 317 ARG A O 1
ATOM 2561 N N . LYS A 1 318 ? 20.068 8.045 -33.353 1.00 57.41 318 LYS A N 1
ATOM 2562 C CA . LYS A 1 318 ? 20.084 7.425 -34.694 1.00 57.41 318 LYS A CA 1
ATOM 2563 C C . LYS A 1 318 ? 19.301 8.270 -35.712 1.00 57.41 318 LYS A C 1
ATOM 2565 O O . LYS A 1 318 ? 19.687 8.294 -36.873 1.00 57.41 318 LYS A O 1
ATOM 2570 N N . ASN A 1 319 ? 18.256 8.988 -35.291 1.00 53.19 319 ASN A N 1
ATOM 2571 C CA . ASN A 1 319 ? 17.440 9.838 -36.169 1.00 53.19 319 ASN A CA 1
ATOM 2572 C C . ASN A 1 319 ? 18.125 11.141 -36.618 1.00 53.19 319 ASN A C 1
ATOM 2574 O O . ASN A 1 319 ? 17.699 11.718 -37.615 1.00 53.19 319 ASN A O 1
ATOM 2578 N N . ASP A 1 320 ? 19.188 11.589 -35.939 1.00 49.88 320 ASP A N 1
ATOM 2579 C CA . ASP A 1 320 ? 20.027 12.691 -36.439 1.00 49.88 320 ASP A CA 1
ATOM 2580 C C . ASP A 1 320 ? 20.927 12.242 -37.617 1.00 49.88 320 ASP A C 1
ATOM 2582 O O . ASP A 1 320 ? 21.443 13.084 -38.352 1.00 49.88 320 ASP A O 1
ATOM 2586 N N . GLU A 1 321 ? 21.085 10.927 -37.843 1.00 40.94 321 GLU A N 1
ATOM 2587 C CA . GLU A 1 321 ? 21.898 10.348 -38.930 1.00 40.94 321 GLU A CA 1
ATOM 2588 C C . GLU A 1 321 ? 21.109 9.468 -39.929 1.00 40.94 321 GLU A C 1
ATOM 2590 O O . GLU A 1 321 ? 21.611 9.201 -41.023 1.00 40.94 321 GLU A O 1
ATOM 2595 N N . ILE A 1 322 ? 19.891 9.009 -39.607 1.00 40.41 322 ILE A N 1
ATOM 2596 C CA . ILE A 1 322 ? 19.114 8.046 -40.412 1.00 40.41 322 ILE A CA 1
ATOM 2597 C C . ILE A 1 322 ? 17.632 8.451 -40.466 1.00 40.41 322 ILE A C 1
ATOM 2599 O O . ILE A 1 322 ? 16.988 8.648 -39.440 1.00 40.41 322 ILE A O 1
ATOM 2603 N N . GLU A 1 323 ? 17.062 8.513 -41.675 1.00 41.62 323 GLU A N 1
ATOM 2604 C CA . GLU A 1 323 ? 15.629 8.742 -41.899 1.00 41.62 323 GLU A CA 1
ATOM 2605 C C . GLU A 1 323 ? 14.774 7.642 -41.229 1.00 41.62 323 GLU A C 1
ATOM 2607 O O . GLU A 1 323 ? 14.963 6.441 -41.471 1.00 41.62 323 GLU A O 1
ATOM 2612 N N . PHE A 1 324 ? 13.788 8.068 -40.424 1.00 41.91 324 PHE A N 1
ATOM 2613 C CA . PHE A 1 324 ? 12.799 7.231 -39.717 1.00 41.91 324 PHE A CA 1
ATOM 2614 C C . PHE A 1 324 ? 12.142 6.154 -40.604 1.00 41.91 324 PHE A C 1
ATOM 2616 O O . PHE A 1 324 ? 11.703 5.116 -40.106 1.00 41.91 324 PHE A O 1
ATOM 2623 N N . GLU A 1 325 ? 12.098 6.371 -41.923 1.00 41.75 325 GLU A N 1
ATOM 2624 C CA . GLU A 1 325 ? 11.523 5.448 -42.906 1.00 41.75 325 GLU A CA 1
ATOM 2625 C C . GLU A 1 325 ? 12.151 4.039 -42.860 1.00 41.75 325 GLU A C 1
ATOM 2627 O O . GLU A 1 325 ? 11.458 3.048 -43.103 1.00 41.75 325 GLU A O 1
ATOM 2632 N N . SER A 1 326 ? 13.431 3.915 -42.487 1.00 38.56 326 SER A N 1
ATOM 2633 C CA . SER A 1 326 ? 14.135 2.621 -42.471 1.00 38.56 326 SER A CA 1
ATOM 2634 C C . SER A 1 326 ? 13.756 1.716 -41.285 1.00 38.56 326 SER A C 1
ATOM 2636 O O . SER A 1 326 ? 13.592 0.507 -41.469 1.00 38.56 326 SER A O 1
ATOM 2638 N N . LEU A 1 327 ? 13.533 2.283 -40.092 1.00 41.22 327 LEU A N 1
ATOM 2639 C CA . LEU A 1 327 ? 13.109 1.563 -38.876 1.00 41.22 327 LEU A CA 1
ATOM 2640 C C . LEU A 1 327 ? 11.670 1.034 -38.992 1.00 41.22 327 LEU A C 1
ATOM 2642 O O . LEU A 1 327 ? 11.370 -0.078 -38.557 1.00 41.22 327 LEU A O 1
ATOM 2646 N N . ILE A 1 328 ? 10.796 1.804 -39.646 1.00 43.34 328 ILE A N 1
ATOM 2647 C CA . ILE A 1 328 ? 9.376 1.473 -39.844 1.00 43.34 328 ILE A CA 1
ATOM 2648 C C . ILE A 1 328 ? 9.210 0.258 -40.771 1.00 43.34 328 ILE A C 1
ATOM 2650 O O . ILE A 1 328 ? 8.321 -0.568 -40.566 1.00 43.34 328 ILE A O 1
ATOM 2654 N N . SER A 1 329 ? 10.093 0.106 -41.763 1.00 41.25 329 SER A N 1
ATOM 2655 C CA . SER A 1 329 ? 10.013 -0.987 -42.741 1.00 41.25 329 SER A CA 1
ATOM 2656 C C . SER A 1 329 ? 10.326 -2.380 -42.167 1.00 41.25 329 SER A C 1
ATOM 2658 O O . SER A 1 329 ? 9.848 -3.379 -42.706 1.00 41.25 329 SER A O 1
ATOM 2660 N N . ASN A 1 330 ? 11.062 -2.455 -41.051 1.00 40.19 330 ASN A N 1
ATOM 2661 C CA . ASN A 1 330 ? 11.563 -3.718 -40.496 1.00 40.19 330 ASN A CA 1
ATOM 2662 C C . ASN A 1 330 ? 10.707 -4.303 -39.351 1.00 40.19 330 ASN A C 1
ATOM 2664 O O . ASN A 1 330 ? 10.789 -5.504 -39.109 1.00 40.19 330 ASN A O 1
ATOM 2668 N N . ASN A 1 331 ? 9.841 -3.516 -38.691 1.00 45.41 331 ASN A N 1
ATOM 2669 C CA . ASN A 1 331 ? 9.110 -3.928 -37.475 1.00 45.41 331 ASN A CA 1
ATOM 2670 C C . ASN A 1 331 ? 7.570 -3.890 -37.631 1.00 45.41 331 ASN A C 1
ATOM 2672 O O . ASN A 1 331 ? 6.857 -3.258 -36.853 1.00 45.41 331 ASN A O 1
ATOM 2676 N N . SER A 1 332 ? 7.017 -4.582 -38.634 1.00 41.47 332 SER A N 1
ATOM 2677 C CA . SER A 1 332 ? 5.582 -4.513 -38.990 1.00 41.47 332 SER A CA 1
ATOM 2678 C C . SER A 1 332 ? 4.632 -5.422 -38.178 1.00 41.47 332 SER A C 1
ATOM 2680 O O . SER A 1 332 ? 3.421 -5.471 -38.442 1.00 41.47 332 SER A O 1
ATOM 2682 N N . SER A 1 333 ? 5.101 -6.114 -37.135 1.00 41.88 333 SER A N 1
ATOM 2683 C CA . SER A 1 333 ? 4.288 -7.100 -36.406 1.00 41.88 333 SER A CA 1
ATOM 2684 C C . SER A 1 333 ? 4.119 -6.820 -34.910 1.00 41.88 333 SER A C 1
ATOM 2686 O O . SER A 1 333 ? 4.560 -7.607 -34.082 1.00 41.88 333 SER A O 1
ATOM 2688 N N . THR A 1 334 ? 3.365 -5.786 -34.536 1.00 40.69 334 THR A N 1
ATOM 2689 C CA . THR A 1 334 ? 2.757 -5.732 -33.193 1.00 40.69 334 THR A CA 1
ATOM 2690 C C . THR A 1 334 ? 1.229 -5.746 -33.289 1.00 40.69 334 THR A C 1
ATOM 2692 O O . THR A 1 334 ? 0.624 -5.130 -34.174 1.00 40.69 334 THR A O 1
ATOM 2695 N N . LYS A 1 335 ? 0.597 -6.571 -32.444 1.00 39.22 335 LYS A N 1
ATOM 2696 C CA . LYS A 1 335 ? -0.846 -6.568 -32.167 1.00 39.22 335 LYS A CA 1
ATOM 2697 C C . LYS A 1 335 ? -1.050 -5.720 -30.914 1.00 39.22 335 LYS A C 1
ATOM 2699 O O . LYS A 1 335 ? -0.339 -5.928 -29.936 1.00 39.22 335 LYS A O 1
ATOM 2704 N N . LEU A 1 336 ? -2.028 -4.812 -30.936 1.00 40.59 336 LEU A N 1
ATOM 2705 C CA . LEU A 1 336 ? -2.469 -4.108 -29.729 1.00 40.59 336 LEU A CA 1
ATOM 2706 C C . LEU A 1 336 ? -2.795 -5.116 -28.610 1.00 40.59 336 LEU A C 1
ATOM 2708 O O . LEU A 1 336 ? -3.293 -6.210 -28.907 1.00 40.59 336 LEU A O 1
ATOM 2712 N N . PRO A 1 337 ? -2.537 -4.768 -27.337 1.00 38.00 337 PRO A N 1
ATOM 2713 C CA . PRO A 1 337 ? -2.845 -5.646 -26.220 1.00 38.00 337 PRO A CA 1
ATOM 2714 C C . PRO A 1 337 ? -4.328 -6.053 -26.211 1.00 38.00 337 PRO A C 1
ATOM 2716 O O . PRO A 1 337 ? -5.210 -5.282 -26.586 1.00 38.00 337 PRO A O 1
ATOM 2719 N N . SER A 1 338 ? -4.583 -7.300 -25.807 1.00 35.56 338 SER A N 1
ATOM 2720 C CA . SER A 1 338 ? -5.904 -7.938 -25.793 1.00 35.56 338 SER A CA 1
ATOM 2721 C C . SER A 1 338 ? -6.965 -7.124 -25.040 1.00 35.56 338 SER A C 1
ATOM 2723 O O . SER A 1 338 ? -6.660 -6.426 -24.075 1.00 35.56 338 SER A O 1
ATOM 2725 N N . LYS A 1 339 ? -8.234 -7.290 -25.447 1.00 36.06 339 LYS A N 1
ATOM 2726 C CA . LYS A 1 339 ? -9.432 -6.610 -24.905 1.00 36.06 339 LYS A CA 1
ATOM 2727 C C . LYS A 1 339 ? -9.650 -6.745 -23.386 1.00 36.06 339 LYS A C 1
ATOM 2729 O O . LYS A 1 339 ? -10.464 -6.007 -22.848 1.00 36.06 339 LYS A O 1
ATOM 2734 N N . ASP A 1 340 ? -8.922 -7.632 -22.710 1.00 34.50 340 ASP A N 1
ATOM 2735 C CA . ASP A 1 340 ? -9.054 -7.896 -21.270 1.00 34.50 340 ASP A CA 1
ATOM 2736 C C . ASP A 1 340 ? -8.191 -6.979 -20.377 1.00 34.50 340 ASP A C 1
ATOM 2738 O O . ASP A 1 340 ? -8.106 -7.199 -19.170 1.00 34.50 340 ASP A O 1
ATOM 2742 N N . LYS A 1 341 ? -7.522 -5.958 -20.935 1.00 39.91 341 LYS A N 1
ATOM 2743 C CA . LYS A 1 341 ? -6.748 -4.981 -20.151 1.00 39.91 341 LYS A CA 1
ATOM 2744 C C . LYS A 1 341 ? -7.565 -3.711 -19.895 1.00 39.91 341 LYS A C 1
ATOM 2746 O O . LYS A 1 341 ? -7.969 -3.033 -20.837 1.00 39.91 341 LYS A O 1
ATOM 2751 N N . THR A 1 342 ? -7.744 -3.339 -18.628 1.00 37.75 342 THR A N 1
ATOM 2752 C CA . THR A 1 342 ? -8.212 -1.994 -18.258 1.00 37.75 342 THR A CA 1
ATOM 2753 C C . THR A 1 342 ? -7.094 -0.992 -18.545 1.00 37.75 342 THR A C 1
ATOM 2755 O O . THR A 1 342 ? -6.017 -1.080 -17.959 1.00 37.75 342 THR A O 1
ATOM 2758 N N . ILE A 1 343 ? -7.329 -0.059 -19.469 1.00 39.25 343 ILE A N 1
ATOM 2759 C CA . ILE A 1 343 ? -6.338 0.945 -19.875 1.00 39.25 343 ILE A CA 1
ATOM 2760 C C . ILE A 1 343 ? -6.466 2.166 -18.959 1.00 39.25 343 ILE A C 1
ATOM 2762 O O . ILE A 1 343 ? -7.463 2.883 -19.013 1.00 39.25 343 ILE A O 1
ATOM 2766 N N . LEU A 1 344 ? -5.444 2.424 -18.145 1.00 39.22 344 LEU A N 1
ATOM 2767 C CA . LEU A 1 344 ? -5.253 3.717 -17.490 1.00 39.22 344 LEU A CA 1
ATOM 2768 C C . LEU A 1 344 ? -4.422 4.598 -18.430 1.00 39.22 344 LEU A C 1
ATOM 2770 O O . LEU A 1 344 ? -3.221 4.389 -18.579 1.00 39.22 344 LEU A O 1
ATOM 2774 N N . ALA A 1 345 ? -5.069 5.548 -19.106 1.00 38.47 345 ALA A N 1
ATOM 2775 C CA . ALA A 1 345 ? -4.404 6.480 -20.012 1.00 38.47 345 ALA A CA 1
ATOM 2776 C C . ALA A 1 345 ? -4.173 7.825 -19.312 1.00 38.47 345 ALA A C 1
ATOM 2778 O O . ALA A 1 345 ? -5.123 8.478 -18.882 1.00 38.47 345 ALA A O 1
ATOM 2779 N N . CYS A 1 346 ? -2.915 8.256 -19.223 1.00 41.38 346 CYS A N 1
ATOM 2780 C CA . CYS A 1 346 ? -2.561 9.616 -18.834 1.00 41.38 346 CYS A CA 1
ATOM 2781 C C . CYS A 1 346 ? -2.139 10.377 -20.094 1.00 41.38 346 CYS A C 1
ATOM 2783 O O . CYS A 1 346 ? -1.082 10.106 -20.659 1.00 41.38 346 CYS A O 1
ATOM 2785 N N . GLN A 1 347 ? -2.980 11.304 -20.559 1.00 41.81 347 GLN A N 1
ATOM 2786 C CA . GLN A 1 347 ? -2.664 12.176 -21.688 1.00 41.81 347 GLN A CA 1
ATOM 2787 C C . GLN A 1 347 ? -2.210 13.534 -21.155 1.00 41.81 347 GLN A C 1
ATOM 2789 O O . GLN A 1 347 ? -3.007 14.301 -20.615 1.00 41.81 347 GLN A O 1
ATOM 2794 N N . LYS A 1 348 ? -0.925 13.855 -21.320 1.00 44.81 348 LYS A N 1
ATOM 2795 C CA . LYS A 1 348 ? -0.424 15.208 -21.074 1.00 44.81 348 LYS A CA 1
ATOM 2796 C C . LYS A 1 348 ? -0.564 16.011 -22.366 1.00 44.81 348 LYS A C 1
ATOM 2798 O O . LYS A 1 348 ? 0.249 15.870 -23.272 1.00 44.81 348 LYS A O 1
ATOM 2803 N N . ASN A 1 349 ? -1.617 16.823 -22.459 1.00 36.78 349 ASN A N 1
ATOM 2804 C CA . ASN A 1 349 ? -1.797 17.732 -23.590 1.00 36.78 349 ASN A CA 1
ATOM 2805 C C . ASN A 1 349 ? -0.718 18.815 -23.553 1.00 36.78 349 ASN A C 1
ATOM 2807 O O . ASN A 1 349 ? -0.684 19.636 -22.635 1.00 36.78 349 ASN A O 1
ATOM 2811 N N . ILE A 1 350 ? 0.148 18.815 -24.560 1.00 39.50 350 ILE A N 1
ATOM 2812 C CA . ILE A 1 350 ? 1.046 19.930 -24.837 1.00 39.50 350 ILE A CA 1
ATOM 2813 C C . ILE A 1 350 ? 0.196 20.951 -25.598 1.00 39.50 350 ILE A C 1
ATOM 2815 O O . ILE A 1 350 ? -0.066 20.795 -26.787 1.00 39.50 350 ILE A O 1
ATOM 2819 N N . GLY A 1 351 ? -0.354 21.928 -24.877 1.00 32.94 351 GLY A N 1
ATOM 2820 C CA . GLY A 1 351 ? -0.944 23.106 -25.507 1.00 32.94 351 GLY A CA 1
ATOM 2821 C C . GLY A 1 351 ? 0.161 23.958 -26.132 1.00 32.94 351 GLY A C 1
ATOM 2822 O O . GLY A 1 351 ? 1.217 24.107 -25.516 1.00 32.94 351 GLY A O 1
ATOM 2823 N N . ASN A 1 352 ? -0.097 24.460 -27.343 1.00 31.27 352 ASN A N 1
ATOM 2824 C CA . ASN A 1 352 ? 0.768 25.392 -28.079 1.00 31.27 352 ASN A CA 1
ATOM 2825 C C . ASN A 1 352 ? 1.092 26.666 -27.298 1.00 31.27 352 ASN A C 1
ATOM 2827 O O . ASN A 1 352 ? 0.173 27.179 -26.613 1.00 31.27 352 ASN A O 1
#

Organism: NCBI:txid447962

InterPro domains:
  IPR000008 C2 domain [PF00168] (23-82)
  IPR035892 C2 domain superfamily [G3DSA:2.60.40.150] (8-109)
  IPR035892 C2 domain superfamily [SSF49562] (12-98)
  IPR045052 Copine [PTHR10857] (99-242)

Sequence (352 aa):
MVLLYLKEFDSNLEVLIWNIKPQHSEIIQNNLNPDFEKYFVINYEFCKKLELKFVVVDVHGYYDQDYEHYSILGSVECLLEDIICEHDTKTLNLVNENLQKNSSFLRVTPVYRTEDVVVTEIILKNFEPHFQNLVVNLNKIINECDLNDDCLLKFEDEFVGSFQTTLSELRGEIGNNLDFELINERKKSAKSGQKSGILPTYKNSGFFKVSCLKYEKSCSFLDYMAGGLKFAVGFAIDTSFSTNCYDLVSSCIASFGSLLENYTRSSTKLIDLIGFDTSNTKYIAGDKYTFDLNDGIEEHTTIGHEKALETYGTLIRKNDEIEFESLISNNSSTKLPSKDKTILACQKNIGN

Radius of gyration: 29.41 Å; chains: 1; bounding box: 74×42×85 Å